Protein AF-Q091Y4-F1 (afdb_monomer_lite)

pLDDT: mean 74.07, std 15.61, range [42.78, 94.25]

Sequence (230 aa):
MRRRSLALLLLLALPALAQAPAPDAAPPAEPAPPVAAPTPAPAPSAPVPTPAPSAPAPTPTPAAPARAPAPSVPPSAPAAPRPPPPAPAPDQPSQEPAATEQDLRNRVKSEARAIFENLLLGDVRSFAGEVLYPFQLEDKRYATADELVAAWVKQLRQKRTDLVTLYGIEVLSLAEMEKKYGKAPARLGLGALKEADLYAAIANLSGHPAILLFRAPRGEPLPHAFAYTD

Secondary structure (DSSP, 8-state):
--------------------------PPPPPPPPPPPPPPPPPPPPPPPPPPPPPPPPPPPPPPPPPPPPPPPPPPPPPP-PPPPPPPPP----------HHHHHHHHHHHHHHHHHHHHTT-HHHHHHHSPSSEEETTEEESSHHHHHHHHHHHHHHS-GGG--EEEEEEEEHHHHHHHH-SPPGGG-GGGS-GGGEEEEEEEETTEEEEEEEE--TT-SS-EEEEEE-

Structure (mmCIF, N/CA/C/O backbone):
data_AF-Q091Y4-F1
#
_entry.id   AF-Q091Y4-F1
#
loop_
_atom_site.group_PDB
_atom_site.id
_atom_site.type_symbol
_atom_site.label_atom_id
_atom_site.label_alt_id
_atom_site.label_comp_id
_atom_site.label_asym_id
_atom_site.label_entity_id
_atom_site.label_seq_id
_atom_site.pdbx_PDB_ins_code
_atom_site.Cartn_x
_atom_site.Cartn_y
_atom_site.Cartn_z
_atom_site.occupancy
_atom_site.B_iso_or_equiv
_atom_site.auth_seq_id
_atom_site.auth_comp_id
_atom_site.auth_asym_id
_atom_site.auth_atom_id
_atom_site.pdbx_PDB_model_num
ATOM 1 N N . MET A 1 1 ? 28.310 -11.992 11.818 1.00 47.03 1 MET A N 1
ATOM 2 C CA . MET A 1 1 ? 28.399 -13.195 10.958 1.00 47.03 1 MET A CA 1
ATOM 3 C C . MET A 1 1 ? 27.849 -14.4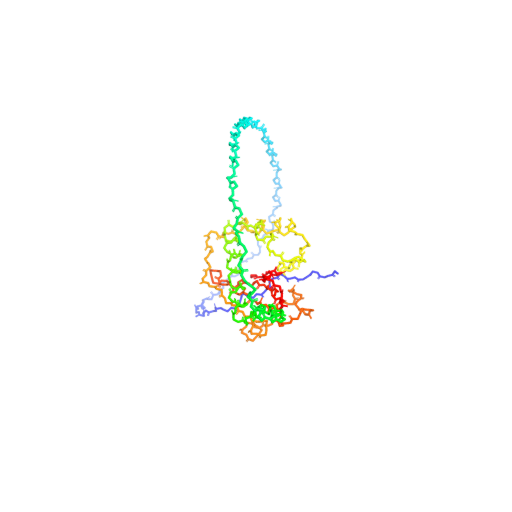14 11.692 1.00 47.03 1 MET A C 1
ATOM 5 O O . MET A 1 1 ? 28.598 -14.977 12.472 1.00 47.03 1 MET A O 1
ATOM 9 N N . ARG A 1 2 ? 26.594 -14.826 11.451 1.00 43.81 2 ARG A N 1
ATOM 10 C CA . ARG A 1 2 ? 26.125 -16.229 11.532 1.00 43.81 2 ARG A CA 1
ATOM 11 C C . ARG A 1 2 ? 24.887 -16.366 10.638 1.00 43.81 2 ARG A C 1
ATOM 13 O O . ARG A 1 2 ? 23.836 -15.829 10.951 1.00 43.81 2 ARG A O 1
ATOM 20 N N . ARG A 1 3 ? 25.066 -17.033 9.496 1.00 60.59 3 ARG A N 1
ATOM 21 C CA . ARG A 1 3 ? 24.014 -17.495 8.579 1.00 60.59 3 ARG A CA 1
ATOM 22 C C . ARG A 1 3 ? 23.351 -18.719 9.212 1.00 60.59 3 ARG A C 1
ATOM 24 O O . ARG A 1 3 ? 24.104 -19.641 9.518 1.00 60.59 3 ARG A O 1
ATOM 31 N N . ARG A 1 4 ? 22.022 -18.770 9.373 1.00 43.22 4 ARG A N 1
ATOM 32 C CA . ARG A 1 4 ? 21.280 -20.028 9.602 1.00 43.22 4 ARG A CA 1
ATOM 33 C C . ARG A 1 4 ? 19.851 -19.959 9.033 1.00 43.22 4 ARG A C 1
ATOM 35 O O . ARG A 1 4 ? 19.082 -19.121 9.475 1.00 43.22 4 ARG A O 1
ATOM 42 N N . SER A 1 5 ? 19.589 -20.876 8.087 1.00 42.78 5 SER A N 1
ATOM 43 C CA . SER A 1 5 ? 18.341 -21.642 7.863 1.00 42.78 5 SER A CA 1
ATOM 44 C C . SER A 1 5 ? 17.098 -20.841 7.436 1.00 42.78 5 SER A C 1
ATOM 46 O O . SER A 1 5 ? 16.581 -20.061 8.217 1.00 42.78 5 SER A O 1
ATOM 48 N N . LEU A 1 6 ? 16.556 -20.898 6.211 1.00 44.56 6 LEU A N 1
ATOM 49 C CA . LEU A 1 6 ? 16.156 -22.027 5.346 1.00 44.56 6 LEU A CA 1
ATOM 50 C C . LEU A 1 6 ? 15.481 -23.192 6.093 1.00 44.56 6 LEU A C 1
ATOM 52 O O . LEU A 1 6 ? 16.145 -23.898 6.845 1.00 44.56 6 LEU A O 1
ATOM 56 N N . ALA A 1 7 ? 14.199 -23.400 5.765 1.00 46.50 7 ALA A N 1
ATOM 57 C CA . ALA A 1 7 ? 13.327 -24.535 6.084 1.00 46.50 7 ALA A CA 1
ATOM 58 C C . ALA A 1 7 ? 12.850 -24.679 7.543 1.00 46.50 7 ALA A C 1
ATOM 60 O O . ALA A 1 7 ? 13.609 -25.121 8.396 1.00 46.50 7 ALA A O 1
ATOM 61 N N . LEU A 1 8 ? 11.559 -24.405 7.792 1.00 45.91 8 LEU A N 1
ATOM 62 C CA . LEU A 1 8 ? 10.613 -25.346 8.426 1.00 45.91 8 LEU A CA 1
ATOM 63 C C . LEU A 1 8 ? 9.221 -24.704 8.590 1.00 45.91 8 LEU A C 1
ATOM 65 O O . LEU A 1 8 ? 9.085 -23.773 9.373 1.00 45.91 8 LEU A O 1
ATOM 69 N N . LEU A 1 9 ? 8.204 -25.237 7.899 1.00 46.69 9 LEU A N 1
ATOM 70 C CA . LEU A 1 9 ? 6.889 -25.610 8.464 1.00 46.69 9 LEU A CA 1
ATOM 71 C C . LEU A 1 9 ? 5.956 -26.116 7.349 1.00 46.6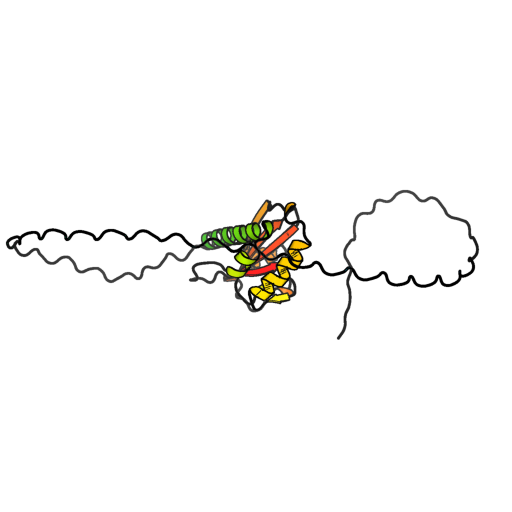9 9 LEU A C 1
ATOM 73 O O . LEU A 1 9 ? 4.985 -25.476 6.966 1.00 46.69 9 LEU A O 1
ATOM 77 N N . LEU A 1 10 ? 6.267 -27.308 6.834 1.00 45.94 10 LEU A N 1
ATOM 78 C CA . LEU A 1 10 ? 5.275 -28.189 6.221 1.00 45.94 10 LEU A CA 1
ATOM 79 C C . LEU A 1 10 ? 5.110 -29.374 7.177 1.00 45.94 10 LEU A C 1
ATOM 81 O O . LEU A 1 10 ? 5.898 -30.317 7.157 1.00 45.94 10 LEU A O 1
ATOM 85 N N . LEU A 1 11 ? 4.148 -29.266 8.090 1.00 44.41 11 LEU A N 1
ATOM 86 C CA . LEU A 1 11 ? 3.840 -30.298 9.074 1.00 44.41 11 LEU A CA 1
ATOM 87 C C . LEU A 1 11 ? 2.335 -30.257 9.336 1.00 44.41 11 LEU A C 1
ATOM 89 O O . LEU A 1 11 ? 1.881 -29.365 10.042 1.00 44.41 11 LEU A O 1
ATOM 93 N N . LEU A 1 12 ? 1.597 -31.186 8.710 1.00 48.22 12 LEU A N 1
ATOM 94 C CA . LEU A 1 12 ? 0.396 -31.890 9.210 1.00 48.22 12 LEU A CA 1
ATOM 95 C C . LEU A 1 12 ? -0.536 -32.314 8.063 1.00 48.22 12 LEU A C 1
ATOM 97 O O . LEU A 1 12 ? -1.399 -31.551 7.647 1.00 48.22 12 LEU A O 1
ATOM 101 N N . ALA A 1 13 ? -0.389 -33.564 7.615 1.00 44.81 13 ALA A N 1
ATOM 102 C CA . ALA A 1 13 ? -1.507 -34.458 7.287 1.00 44.81 13 ALA A CA 1
ATOM 103 C C . ALA A 1 13 ? -0.962 -35.870 6.996 1.00 44.81 13 ALA A C 1
ATOM 105 O O . ALA A 1 13 ? -0.601 -36.189 5.866 1.00 44.81 13 ALA A O 1
ATOM 106 N N . LEU A 1 14 ? -0.892 -36.717 8.029 1.00 49.00 14 LEU A N 1
ATOM 107 C CA . LEU A 1 14 ? -0.937 -38.170 7.840 1.00 49.00 14 LEU A CA 1
ATOM 108 C C . LEU A 1 14 ? -2.400 -38.582 7.621 1.00 49.00 14 LEU A C 1
ATOM 110 O O . LEU A 1 14 ? -3.284 -38.060 8.303 1.00 49.00 14 LEU A O 1
ATOM 114 N N . PRO A 1 15 ? -2.635 -39.611 6.796 1.00 51.75 15 PRO A N 1
ATOM 115 C CA . PRO A 1 15 ? -3.340 -40.758 7.344 1.00 51.75 15 PRO A CA 1
ATOM 116 C C . PRO A 1 15 ? -2.529 -42.045 7.183 1.00 51.75 15 PRO A C 1
ATOM 118 O O . PRO A 1 15 ? -1.872 -42.303 6.177 1.00 51.75 15 PRO A O 1
ATOM 121 N N . ALA A 1 16 ? -2.590 -42.837 8.246 1.00 48.25 16 ALA A N 1
ATOM 122 C CA . ALA A 1 16 ? -2.089 -44.189 8.344 1.00 48.25 16 ALA A CA 1
ATOM 123 C C . ALA A 1 16 ? -2.926 -45.154 7.493 1.00 48.25 16 ALA A C 1
ATOM 125 O O . ALA A 1 16 ? -4.151 -45.086 7.542 1.00 48.25 16 ALA A O 1
ATOM 126 N N . LEU A 1 17 ? -2.263 -46.079 6.792 1.00 45.09 17 LEU A N 1
ATOM 127 C CA . LEU A 1 17 ? -2.578 -47.515 6.722 1.00 45.09 17 LEU A CA 1
ATOM 128 C C . LEU A 1 17 ? -1.721 -48.170 5.631 1.00 45.09 17 LEU A C 1
ATOM 130 O O . LEU A 1 17 ? -1.859 -47.830 4.463 1.00 45.09 17 LEU A O 1
ATOM 134 N N . ALA A 1 18 ? -0.873 -49.112 6.056 1.00 49.81 18 ALA A N 1
ATOM 135 C CA . ALA A 1 18 ? -0.438 -50.333 5.361 1.00 49.81 18 ALA A CA 1
ATOM 136 C C . ALA A 1 18 ? 1.048 -50.619 5.629 1.00 49.81 18 ALA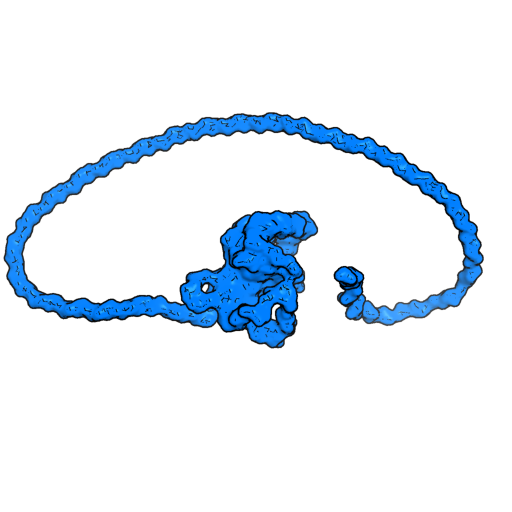 A C 1
ATOM 138 O O . ALA A 1 18 ? 1.941 -50.246 4.873 1.00 49.81 18 ALA A O 1
ATOM 139 N N . GLN A 1 19 ? 1.295 -51.318 6.738 1.00 53.09 19 GLN A N 1
ATOM 140 C CA . GLN A 1 19 ? 2.474 -52.160 6.903 1.00 53.09 19 GLN A CA 1
ATOM 141 C C . GLN A 1 19 ? 2.436 -53.297 5.874 1.00 53.09 19 GLN A C 1
ATOM 143 O O . GLN A 1 19 ? 1.442 -54.016 5.796 1.00 53.09 19 GLN A O 1
ATOM 148 N N . ALA A 1 20 ? 3.554 -53.527 5.190 1.00 45.44 20 ALA A N 1
ATOM 149 C CA . ALA A 1 20 ? 3.955 -54.850 4.725 1.00 45.44 20 ALA A CA 1
ATOM 150 C C . ALA A 1 20 ? 5.497 -54.952 4.780 1.00 45.44 20 ALA A C 1
ATOM 152 O O . ALA A 1 20 ? 6.174 -53.935 4.616 1.00 45.44 20 ALA A O 1
ATOM 153 N N . PRO A 1 21 ? 6.050 -56.132 5.110 1.00 54.19 21 PRO A N 1
ATOM 154 C CA . PRO A 1 21 ? 7.358 -56.274 5.747 1.00 54.19 21 PRO A CA 1
ATOM 155 C C . PRO A 1 21 ? 8.529 -56.340 4.754 1.00 54.19 21 PRO A C 1
ATOM 157 O O . PRO A 1 21 ? 8.409 -56.899 3.668 1.00 54.19 21 PRO A O 1
ATOM 160 N N . ALA A 1 22 ? 9.689 -55.830 5.179 1.00 50.78 22 ALA A N 1
ATOM 161 C CA . ALA A 1 22 ? 10.999 -56.257 4.676 1.00 50.78 22 ALA A CA 1
ATOM 162 C C . ALA A 1 22 ? 11.266 -57.701 5.165 1.00 50.78 22 ALA A C 1
ATOM 164 O O . ALA A 1 22 ? 10.780 -58.045 6.248 1.00 50.78 22 ALA A O 1
ATOM 165 N N . PRO A 1 23 ? 12.005 -58.553 4.429 1.00 59.03 23 PRO A N 1
ATOM 166 C CA . PRO A 1 23 ? 13.459 -58.380 4.322 1.00 59.03 23 PRO A CA 1
ATOM 167 C C . PRO A 1 23 ? 14.044 -58.816 2.961 1.00 59.03 23 PRO A C 1
ATOM 169 O O . PRO A 1 23 ? 13.441 -59.603 2.248 1.00 59.03 23 PRO A O 1
ATOM 172 N N . ASP A 1 24 ? 15.217 -58.308 2.586 1.00 53.72 24 ASP A N 1
ATOM 173 C CA . ASP A 1 24 ? 16.426 -59.139 2.471 1.00 53.72 24 ASP A CA 1
ATOM 174 C C . ASP A 1 24 ? 17.635 -58.265 2.112 1.00 53.72 24 ASP A C 1
ATOM 176 O O . ASP A 1 24 ? 17.526 -57.243 1.431 1.00 53.72 24 ASP A O 1
ATOM 180 N N . ALA A 1 25 ? 18.785 -58.644 2.651 1.00 55.47 25 ALA A N 1
ATOM 181 C CA . ALA A 1 25 ? 20.033 -57.920 2.553 1.00 55.47 25 ALA A CA 1
ATOM 182 C C . ALA A 1 25 ? 20.772 -58.328 1.273 1.00 55.47 25 ALA A C 1
ATOM 184 O O . ALA A 1 25 ? 21.014 -59.509 1.044 1.00 55.47 25 ALA A O 1
ATOM 185 N N . ALA A 1 26 ? 21.211 -57.350 0.479 1.00 55.97 26 ALA A N 1
ATOM 186 C CA . ALA A 1 26 ? 22.160 -57.570 -0.610 1.00 55.97 26 ALA A CA 1
ATOM 187 C C . ALA A 1 26 ? 23.421 -56.701 -0.404 1.00 55.97 26 ALA A C 1
ATOM 189 O O . ALA A 1 26 ? 23.306 -55.565 0.064 1.00 55.97 26 ALA A O 1
ATOM 190 N N . PRO A 1 27 ? 24.622 -57.242 -0.691 1.00 66.81 27 PRO A N 1
ATOM 191 C CA . PRO A 1 27 ? 25.918 -56.682 -0.296 1.00 66.81 27 PRO A CA 1
ATOM 192 C C . PRO A 1 27 ? 26.306 -55.392 -1.049 1.00 66.81 27 PRO A C 1
ATOM 194 O O . PRO A 1 27 ? 25.747 -55.095 -2.106 1.00 66.81 27 PRO A O 1
ATOM 197 N N . PRO A 1 28 ? 27.281 -54.621 -0.521 1.00 60.00 28 PRO A N 1
ATOM 198 C CA . PRO A 1 28 ? 27.717 -53.353 -1.102 1.00 60.00 28 PRO A CA 1
ATOM 199 C C . PRO A 1 28 ? 28.414 -53.558 -2.454 1.00 60.00 28 PRO A C 1
ATOM 201 O O . PRO A 1 28 ? 29.417 -54.264 -2.546 1.00 60.00 28 PRO A O 1
ATOM 204 N N . ALA A 1 29 ? 27.887 -52.906 -3.491 1.00 60.34 29 ALA A N 1
ATOM 205 C CA . ALA A 1 29 ? 28.524 -52.817 -4.797 1.00 60.34 29 ALA A CA 1
ATOM 206 C C . ALA A 1 29 ? 29.694 -51.816 -4.779 1.00 60.34 29 ALA A C 1
ATOM 208 O O . ALA A 1 29 ? 29.625 -50.737 -4.189 1.00 60.34 29 ALA A O 1
ATOM 209 N N . GLU A 1 30 ? 30.760 -52.236 -5.445 1.00 64.38 30 GLU A N 1
ATOM 210 C CA . GLU A 1 30 ? 32.051 -51.592 -5.673 1.00 64.38 30 GLU A CA 1
ATOM 211 C C . GLU A 1 30 ? 31.937 -50.169 -6.277 1.00 64.38 30 GLU A C 1
ATOM 213 O O . GLU A 1 30 ? 31.057 -49.920 -7.107 1.00 64.38 30 GLU A O 1
ATOM 218 N N . PRO A 1 31 ? 32.806 -49.213 -5.891 1.00 64.81 31 PRO A N 1
ATOM 219 C CA . PRO A 1 31 ? 32.769 -47.850 -6.415 1.00 64.81 31 PRO A CA 1
ATOM 220 C C . PRO A 1 31 ? 33.188 -47.783 -7.893 1.00 64.81 31 PRO A C 1
ATOM 222 O O . PRO A 1 31 ? 34.308 -48.127 -8.262 1.00 64.81 31 PRO A O 1
ATOM 225 N N . ALA A 1 32 ? 32.281 -47.282 -8.735 1.00 63.91 32 ALA A N 1
ATOM 226 C CA . ALA A 1 32 ? 32.521 -47.013 -10.150 1.00 63.91 32 ALA A CA 1
ATOM 227 C C . ALA A 1 32 ? 33.548 -45.872 -10.368 1.00 63.91 32 ALA A C 1
ATOM 229 O O . ALA A 1 32 ? 33.602 -44.929 -9.570 1.00 63.91 32 ALA A O 1
ATOM 230 N N . PRO A 1 33 ? 34.347 -45.919 -11.454 1.00 71.06 33 PRO A N 1
ATOM 231 C CA . PRO A 1 33 ? 35.364 -44.913 -11.763 1.00 71.06 33 PRO A CA 1
ATOM 232 C C . PRO A 1 33 ? 34.761 -43.535 -12.110 1.00 71.06 33 PRO A C 1
ATOM 234 O O . PRO A 1 33 ? 33.627 -43.452 -12.591 1.00 71.06 33 PRO A O 1
ATOM 237 N N . PRO A 1 34 ? 35.516 -42.437 -11.906 1.00 65.94 34 PRO A N 1
ATOM 238 C CA . PRO A 1 34 ? 35.044 -41.079 -12.156 1.00 65.94 34 PRO A CA 1
ATOM 239 C C . PRO A 1 34 ? 34.802 -40.833 -13.652 1.00 65.94 34 PRO A C 1
ATOM 241 O O . PRO A 1 34 ? 35.710 -40.941 -14.476 1.00 65.94 34 PRO A O 1
ATOM 244 N N . VAL A 1 35 ? 33.565 -40.469 -13.993 1.00 65.94 35 VAL A N 1
ATOM 245 C CA . VAL A 1 35 ? 33.171 -40.041 -15.340 1.00 65.94 35 VAL A CA 1
ATOM 246 C C . VAL A 1 35 ? 33.772 -38.664 -15.628 1.00 65.94 35 VAL A C 1
ATOM 248 O O . VAL A 1 35 ? 33.652 -37.734 -14.830 1.00 65.94 35 VAL A O 1
ATOM 251 N N . ALA A 1 36 ? 34.440 -38.559 -16.777 1.00 63.59 36 ALA A N 1
ATOM 252 C CA . ALA A 1 36 ? 35.098 -37.360 -17.274 1.00 63.59 36 ALA A CA 1
ATOM 253 C C . ALA A 1 36 ? 34.144 -36.154 -17.377 1.00 63.59 36 ALA A C 1
ATOM 255 O O . ALA A 1 36 ? 32.986 -36.280 -17.776 1.00 63.59 36 ALA A O 1
ATOM 256 N N . ALA A 1 37 ? 34.661 -34.973 -17.033 1.00 63.69 37 ALA A N 1
ATOM 257 C CA . ALA A 1 37 ? 33.940 -33.708 -17.098 1.00 63.69 37 ALA A CA 1
ATOM 258 C C . ALA A 1 37 ? 33.566 -33.339 -18.551 1.00 63.69 37 ALA A C 1
ATOM 260 O O . ALA A 1 37 ? 34.416 -33.453 -19.439 1.00 63.69 37 ALA A O 1
ATOM 261 N N . PRO A 1 38 ? 32.335 -32.861 -18.815 1.00 67.50 38 PRO A N 1
ATOM 262 C CA . PRO A 1 38 ? 31.948 -32.400 -20.141 1.00 67.50 38 PRO A CA 1
ATOM 263 C C . PRO A 1 38 ? 32.662 -31.090 -20.503 1.00 67.50 38 PRO A C 1
ATOM 265 O O . PRO A 1 38 ? 32.731 -30.144 -19.718 1.00 67.50 38 PRO A O 1
ATOM 268 N N . THR A 1 39 ? 33.182 -31.052 -21.727 1.00 67.56 39 THR A N 1
ATOM 269 C CA . THR A 1 39 ? 33.781 -29.886 -22.385 1.00 67.56 39 THR A CA 1
ATOM 270 C C . THR A 1 39 ? 32.768 -28.729 -22.472 1.00 67.56 39 THR A C 1
ATOM 272 O O . THR A 1 39 ? 31.618 -28.971 -22.843 1.00 67.56 39 THR A O 1
ATOM 275 N N . PRO A 1 40 ? 33.145 -27.473 -22.158 1.00 67.25 40 PRO A N 1
ATOM 276 C CA . PRO A 1 40 ? 32.233 -26.336 -22.263 1.00 67.25 40 PRO A CA 1
ATOM 277 C C . PRO A 1 40 ? 31.850 -26.050 -23.723 1.00 67.25 40 PRO A C 1
ATOM 279 O O . PRO A 1 40 ? 32.704 -25.967 -24.605 1.00 67.25 40 PRO A O 1
ATOM 282 N N . ALA A 1 41 ? 30.546 -25.889 -23.958 1.00 67.88 41 ALA A N 1
ATOM 283 C CA . ALA A 1 41 ? 29.970 -25.510 -25.244 1.00 67.88 41 ALA A CA 1
ATOM 284 C C . ALA A 1 41 ? 30.348 -24.060 -25.631 1.00 67.88 41 ALA A C 1
ATOM 286 O O . ALA A 1 41 ? 30.450 -23.202 -24.748 1.00 67.88 41 ALA A O 1
ATOM 287 N N . PRO A 1 42 ? 30.540 -23.761 -26.931 1.00 68.56 42 PRO A N 1
ATOM 288 C CA . PRO A 1 42 ? 30.894 -22.425 -27.402 1.00 68.56 42 PRO A CA 1
ATOM 289 C C . PRO A 1 42 ? 29.773 -21.407 -27.142 1.00 68.56 42 PRO A C 1
ATOM 291 O O . PRO A 1 42 ? 28.586 -21.705 -27.273 1.00 68.56 42 PRO A O 1
ATOM 294 N N . ALA A 1 43 ? 30.176 -20.190 -26.773 1.00 70.69 43 ALA A N 1
ATOM 295 C CA . ALA A 1 43 ? 29.281 -19.082 -26.463 1.00 70.69 43 ALA A CA 1
ATOM 296 C C . ALA A 1 43 ? 28.493 -18.609 -27.706 1.00 70.69 43 ALA A C 1
ATOM 298 O O . ALA A 1 43 ? 29.081 -18.479 -28.783 1.00 70.69 43 ALA A O 1
ATOM 299 N N . PRO A 1 44 ? 27.188 -18.305 -27.577 1.00 71.19 44 PRO A N 1
ATOM 300 C CA . PRO A 1 44 ? 26.394 -17.750 -28.667 1.00 71.19 44 PRO A CA 1
ATOM 301 C C . PRO A 1 44 ? 26.854 -16.329 -29.024 1.00 71.19 44 PRO A C 1
ATOM 303 O O . PRO A 1 44 ? 27.016 -15.469 -28.156 1.00 71.19 44 PRO A O 1
ATOM 306 N N . SER A 1 45 ? 27.058 -16.089 -30.321 1.00 67.31 45 SER A N 1
ATOM 307 C CA . SER A 1 45 ? 27.381 -14.777 -30.884 1.00 67.31 45 SER A CA 1
ATOM 308 C C . SER A 1 45 ? 26.254 -13.769 -30.636 1.00 67.31 45 SER A C 1
ATOM 310 O O . SER A 1 45 ? 25.074 -14.088 -30.774 1.00 67.31 45 SER A O 1
ATOM 312 N N . ALA A 1 46 ? 26.630 -12.540 -30.278 1.00 70.00 46 ALA A N 1
ATOM 313 C CA . ALA A 1 46 ? 25.698 -11.447 -30.031 1.00 70.00 46 ALA A CA 1
ATOM 314 C C . ALA A 1 46 ? 24.936 -11.045 -31.315 1.00 70.00 46 ALA A C 1
ATOM 316 O O . ALA A 1 46 ? 25.546 -10.976 -32.385 1.00 70.00 46 ALA A O 1
ATOM 317 N N . PRO A 1 47 ? 23.627 -10.743 -31.230 1.00 69.06 47 PRO A N 1
ATOM 318 C CA . PRO A 1 47 ? 22.868 -10.216 -32.357 1.00 69.06 47 PRO A CA 1
ATOM 319 C C . PRO A 1 47 ? 23.303 -8.782 -32.693 1.00 69.06 47 PRO A C 1
ATOM 321 O O . PRO A 1 47 ? 23.451 -7.933 -31.813 1.00 69.06 47 PRO A O 1
ATOM 324 N N . VAL A 1 48 ? 23.485 -8.516 -33.987 1.00 73.12 48 VAL A N 1
ATOM 325 C CA . VAL A 1 48 ? 23.738 -7.179 -34.539 1.00 73.12 48 VAL A CA 1
ATOM 326 C C . VAL A 1 48 ? 22.454 -6.341 -34.419 1.00 73.12 48 VAL A C 1
ATOM 328 O O . VAL A 1 48 ? 21.405 -6.800 -34.873 1.00 73.12 48 VAL A O 1
ATOM 331 N N . PRO A 1 49 ? 22.488 -5.134 -33.826 1.00 70.25 49 PRO A N 1
ATOM 332 C CA . PRO A 1 49 ? 21.313 -4.275 -33.739 1.00 70.25 49 PRO A CA 1
ATOM 333 C C . PRO A 1 49 ? 20.955 -3.681 -35.108 1.00 70.25 49 PRO A C 1
ATOM 335 O O . PRO A 1 49 ? 21.764 -3.011 -35.749 1.00 70.25 49 PRO A O 1
ATOM 338 N N . THR A 1 50 ? 19.714 -3.905 -35.537 1.00 70.00 50 THR A N 1
ATOM 339 C CA . THR A 1 50 ? 19.088 -3.241 -36.687 1.00 70.00 50 THR A CA 1
ATOM 340 C C . THR A 1 50 ? 18.874 -1.751 -36.374 1.00 70.00 50 THR A C 1
ATOM 342 O O . THR A 1 50 ? 18.327 -1.442 -35.312 1.00 70.00 50 THR A O 1
ATOM 345 N N . PRO A 1 51 ? 19.258 -0.807 -37.255 1.00 70.00 51 PRO A N 1
ATOM 346 C CA . PRO A 1 51 ? 18.966 0.611 -37.059 1.00 70.00 51 PRO A CA 1
ATOM 347 C C . PRO A 1 51 ? 17.453 0.873 -37.101 1.00 70.00 51 PRO A C 1
ATOM 349 O O . PRO A 1 51 ? 16.746 0.396 -37.988 1.00 70.00 51 PRO A O 1
ATOM 352 N N . ALA A 1 52 ? 16.962 1.631 -36.119 1.00 69.00 52 ALA A N 1
ATOM 353 C CA . ALA A 1 52 ? 15.563 2.025 -36.016 1.00 69.00 52 ALA A CA 1
ATOM 354 C C . ALA A 1 52 ? 15.187 3.064 -37.096 1.00 69.00 52 ALA A C 1
ATOM 356 O O . ALA A 1 52 ? 15.993 3.950 -37.395 1.00 69.00 52 ALA A O 1
ATOM 357 N N . PRO A 1 53 ? 13.969 2.996 -37.665 1.00 70.44 53 PRO A N 1
ATOM 358 C CA . PRO A 1 53 ? 13.475 3.990 -38.613 1.00 70.44 53 PRO A CA 1
ATOM 359 C C . PRO A 1 53 ? 13.290 5.360 -37.945 1.00 70.44 53 PRO A C 1
ATOM 361 O O . PRO A 1 53 ? 12.767 5.466 -36.835 1.00 70.44 53 PRO A O 1
ATOM 364 N N . SER A 1 54 ? 13.720 6.416 -38.638 1.00 64.12 54 SER A N 1
ATOM 365 C CA . SER A 1 54 ? 13.556 7.808 -38.214 1.00 64.12 54 SER A CA 1
ATOM 366 C C . SER A 1 54 ? 12.078 8.184 -38.086 1.00 64.12 54 SER A C 1
ATOM 368 O O . SER A 1 54 ? 11.281 7.931 -38.989 1.00 64.12 54 SER A O 1
ATOM 370 N N . ALA A 1 55 ? 11.722 8.810 -36.964 1.00 67.81 55 ALA A N 1
ATOM 371 C CA . ALA A 1 55 ? 10.380 9.320 -36.718 1.00 67.81 55 ALA A CA 1
ATOM 372 C C . ALA A 1 55 ? 10.033 10.479 -37.682 1.00 67.81 55 ALA A C 1
ATOM 374 O O . ALA A 1 55 ? 10.893 11.324 -37.950 1.00 67.81 55 ALA A O 1
ATOM 375 N N . PRO A 1 56 ? 8.789 10.549 -38.191 1.00 67.06 56 PRO A N 1
ATOM 376 C CA . PRO A 1 56 ? 8.328 11.660 -39.016 1.00 67.06 56 PRO A CA 1
ATOM 377 C C . PRO A 1 56 ? 8.201 12.964 -38.211 1.00 67.06 56 PRO A C 1
ATOM 379 O O . PRO A 1 56 ? 7.894 12.963 -37.019 1.00 67.06 56 PRO A O 1
ATOM 382 N N . ALA A 1 57 ? 8.450 14.081 -38.897 1.00 66.62 57 ALA A N 1
ATOM 383 C CA . ALA A 1 57 ? 8.453 15.432 -38.346 1.00 66.62 57 ALA A CA 1
ATOM 384 C C . ALA A 1 57 ? 7.069 15.872 -37.814 1.00 66.62 57 ALA A C 1
ATOM 386 O O . ALA A 1 57 ? 6.044 15.501 -38.394 1.00 66.62 57 ALA A O 1
ATOM 387 N N . PRO A 1 58 ? 7.018 16.698 -36.749 1.00 64.81 58 PRO A N 1
ATOM 388 C CA . PRO A 1 58 ? 5.764 17.201 -36.200 1.00 64.81 58 PRO A CA 1
ATOM 389 C C . PRO A 1 58 ? 5.083 18.197 -37.148 1.00 64.81 58 PRO A C 1
ATOM 391 O O . PRO A 1 58 ? 5.709 19.091 -37.718 1.00 64.81 58 PRO A O 1
ATOM 394 N N . THR A 1 59 ? 3.769 18.042 -37.287 1.00 68.81 59 THR A N 1
ATOM 395 C CA . THR A 1 59 ? 2.870 18.931 -38.030 1.00 68.81 59 THR A CA 1
ATOM 396 C C . THR A 1 59 ? 2.693 20.262 -37.277 1.00 68.81 59 THR A C 1
ATOM 398 O O . THR A 1 59 ? 2.551 20.235 -36.054 1.00 68.81 59 THR A O 1
ATOM 401 N N . PRO A 1 60 ? 2.686 21.431 -37.949 1.00 66.38 60 PRO A N 1
ATOM 402 C CA . PRO A 1 60 ? 2.513 22.718 -37.275 1.00 66.38 60 PRO A CA 1
ATOM 403 C C . PRO A 1 60 ? 1.080 22.926 -36.759 1.00 66.38 60 PRO A C 1
ATOM 405 O O . PRO A 1 60 ? 0.103 22.719 -37.479 1.00 66.38 60 PRO A O 1
ATOM 408 N N . THR A 1 61 ? 0.971 23.390 -35.512 1.00 66.31 61 THR A N 1
ATOM 409 C CA . THR A 1 61 ? -0.282 23.794 -34.857 1.00 66.31 61 THR A CA 1
ATOM 410 C C . THR A 1 61 ? -0.822 25.108 -35.451 1.00 66.31 61 THR A C 1
ATOM 412 O O . THR A 1 61 ? -0.071 26.084 -35.521 1.00 66.31 61 THR A O 1
ATOM 415 N N . PRO A 1 62 ? -2.110 25.188 -35.841 1.00 63.69 62 PRO A N 1
ATOM 416 C CA . PRO A 1 62 ? -2.738 26.426 -36.309 1.00 63.69 62 PRO A CA 1
ATOM 417 C C . PRO A 1 62 ? -2.888 27.488 -35.207 1.00 63.69 62 PRO A C 1
ATOM 419 O O . PRO A 1 62 ? -3.264 27.184 -34.075 1.00 63.69 62 PRO A O 1
ATOM 422 N N . ALA A 1 63 ? -2.632 28.749 -35.563 1.00 61.00 63 ALA A N 1
ATOM 423 C CA . ALA A 1 63 ? -2.773 29.914 -34.693 1.00 61.00 63 ALA A CA 1
ATOM 424 C C . ALA A 1 63 ? -4.247 30.233 -34.371 1.00 61.00 63 ALA A C 1
ATOM 426 O O . ALA A 1 63 ? -5.106 30.224 -35.253 1.00 61.00 63 ALA A O 1
ATOM 427 N N . ALA A 1 64 ? -4.529 30.553 -33.105 1.00 60.62 64 ALA A N 1
ATOM 428 C CA . ALA A 1 64 ? -5.857 30.946 -32.639 1.00 60.62 64 ALA A CA 1
ATOM 429 C C . ALA A 1 64 ? -6.208 32.400 -33.041 1.00 60.62 64 ALA A C 1
ATOM 431 O O . ALA A 1 64 ? -5.327 33.264 -33.001 1.00 60.62 64 ALA A O 1
ATOM 432 N N . PRO A 1 65 ? -7.477 32.716 -33.375 1.00 61.81 65 PRO A N 1
ATOM 433 C CA . PRO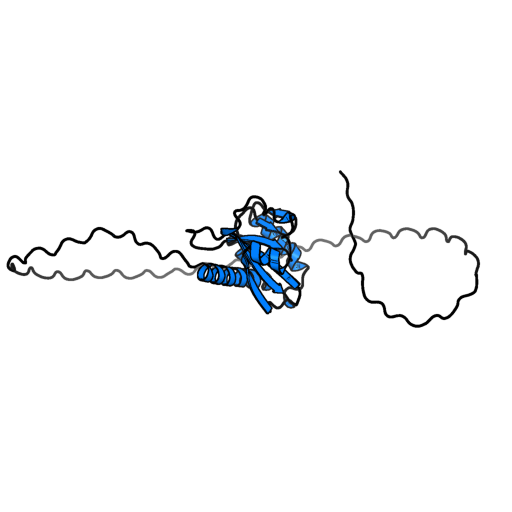 A 1 65 ? -7.890 34.072 -33.731 1.00 61.81 65 PRO A CA 1
ATOM 434 C C . PRO A 1 65 ? -8.028 34.988 -32.506 1.00 61.81 65 PRO A C 1
ATOM 436 O O . PRO A 1 65 ? -8.508 34.580 -31.445 1.00 61.81 65 PRO A O 1
ATOM 439 N N . ALA A 1 66 ? -7.655 36.255 -32.687 1.00 57.22 66 ALA A N 1
ATOM 440 C CA . ALA A 1 66 ? -7.782 37.322 -31.699 1.00 57.22 66 ALA A CA 1
ATOM 441 C C . ALA A 1 66 ? -9.255 37.630 -31.362 1.00 57.22 66 ALA A C 1
ATOM 443 O O . ALA A 1 66 ? -10.100 37.754 -32.250 1.00 57.22 66 ALA A O 1
ATOM 444 N N . ARG A 1 67 ? -9.561 37.784 -30.066 1.00 56.38 67 ARG A N 1
ATOM 445 C CA . ARG A 1 67 ? -10.888 38.198 -29.582 1.00 56.38 67 ARG A CA 1
ATOM 446 C C . ARG A 1 67 ? -11.104 39.699 -29.792 1.00 56.38 67 ARG A C 1
ATOM 448 O O . ARG A 1 67 ? -10.231 40.507 -29.489 1.00 56.38 67 ARG A O 1
ATOM 455 N N . ALA A 1 68 ? -12.297 40.041 -30.274 1.00 59.06 68 ALA A N 1
ATOM 456 C CA . ALA A 1 68 ? -12.788 41.403 -30.450 1.00 59.06 68 ALA A CA 1
ATOM 457 C C . ALA A 1 68 ? -13.028 42.122 -29.100 1.00 59.06 68 ALA A C 1
ATOM 459 O O . ALA A 1 68 ? -13.379 41.464 -28.115 1.00 59.06 68 ALA A O 1
ATOM 460 N N . PRO A 1 69 ? -12.873 43.458 -29.040 1.00 60.66 69 PRO A N 1
ATOM 461 C CA . PRO A 1 69 ? -13.136 44.245 -27.839 1.00 60.66 69 PRO A CA 1
ATOM 462 C C . PRO A 1 69 ? -14.641 44.393 -27.565 1.00 60.66 69 PRO A C 1
ATOM 464 O O . PRO A 1 69 ? -15.445 44.575 -28.479 1.00 60.66 69 PRO A O 1
ATOM 467 N N . ALA A 1 70 ? -15.012 44.321 -26.286 1.00 57.41 70 ALA A N 1
ATOM 468 C CA . ALA A 1 70 ? -16.382 44.503 -25.815 1.00 57.41 70 ALA A CA 1
ATOM 469 C C . ALA A 1 70 ? -16.798 45.994 -25.812 1.00 57.41 70 ALA A C 1
ATOM 471 O O . ALA A 1 70 ? -15.957 46.860 -25.557 1.00 57.41 70 ALA A O 1
ATOM 472 N N . PRO A 1 71 ? -18.084 46.308 -26.061 1.00 59.28 71 PRO A N 1
ATOM 473 C CA . PRO A 1 71 ? -18.594 47.676 -26.096 1.00 59.28 71 PRO A CA 1
ATOM 474 C C . PRO A 1 71 ? -18.762 48.288 -24.695 1.00 59.28 71 PRO A C 1
ATOM 476 O O . PRO A 1 71 ? -19.205 47.632 -23.752 1.00 59.28 71 PRO A O 1
ATOM 479 N N . SER A 1 72 ? -18.432 49.576 -24.582 1.00 51.09 72 SER A N 1
ATOM 480 C CA . SER A 1 72 ? -18.621 50.406 -23.387 1.00 51.09 72 SER A CA 1
ATOM 481 C C . SER A 1 72 ? -20.100 50.740 -23.154 1.00 51.09 72 SER A C 1
ATOM 483 O O . SER A 1 72 ? -20.804 51.146 -24.077 1.00 51.09 72 SER A O 1
ATOM 485 N N . VAL A 1 73 ? -20.557 50.609 -21.907 1.00 62.31 73 VAL A N 1
ATOM 486 C CA . VAL A 1 73 ? -21.923 50.940 -21.462 1.00 62.31 73 VAL A CA 1
ATOM 487 C C . VAL A 1 73 ? -21.928 52.352 -20.841 1.00 62.31 73 VAL A C 1
ATOM 489 O O . VAL A 1 73 ? -20.977 52.683 -20.128 1.00 62.31 73 VAL A O 1
ATOM 492 N N . PRO A 1 74 ? -22.943 53.203 -21.104 1.00 62.12 74 PRO A N 1
ATOM 493 C CA . PRO A 1 74 ? -23.003 54.585 -20.610 1.00 62.12 74 PRO A CA 1
ATOM 494 C C . PRO A 1 74 ? -23.268 54.707 -19.092 1.00 62.12 74 PRO A C 1
ATOM 496 O O . PRO A 1 74 ? -23.763 53.765 -18.470 1.00 62.12 74 PRO A O 1
ATOM 499 N N . PRO A 1 75 ? -22.965 55.876 -18.487 1.00 58.97 75 PRO A N 1
ATOM 500 C CA . PRO A 1 75 ? -23.088 56.104 -17.047 1.00 58.97 75 PRO A CA 1
ATOM 501 C C . PRO A 1 75 ? -24.543 56.325 -16.600 1.00 58.97 75 PRO A C 1
ATOM 503 O O . PRO A 1 75 ? -25.241 57.202 -17.108 1.00 58.97 75 PRO A O 1
ATOM 506 N N . SER A 1 76 ? -24.978 55.562 -15.594 1.00 55.28 76 SER A N 1
ATOM 507 C CA . SER A 1 76 ? -26.246 55.778 -14.888 1.00 55.28 76 SER A CA 1
ATOM 508 C C . SER A 1 76 ? -26.113 56.867 -13.819 1.00 55.28 76 SER A C 1
ATOM 510 O O . SER A 1 76 ? -25.151 56.900 -13.054 1.00 55.28 76 SER A O 1
ATOM 512 N N . ALA A 1 77 ? -27.121 57.739 -13.775 1.00 53.81 77 ALA A N 1
ATOM 513 C CA . ALA A 1 77 ? -27.321 58.820 -12.814 1.00 53.81 77 ALA A CA 1
ATOM 514 C C . ALA A 1 77 ? -27.474 58.324 -11.348 1.00 53.81 77 ALA A C 1
ATOM 516 O O . ALA A 1 77 ? -27.726 57.138 -11.120 1.00 53.81 77 ALA A O 1
ATOM 517 N N . PRO A 1 78 ? -27.333 59.211 -10.339 1.00 55.97 78 PRO A N 1
ATOM 518 C CA . PRO A 1 78 ? -27.122 58.824 -8.948 1.00 55.97 78 PRO A CA 1
ATOM 519 C C . PRO A 1 78 ? -28.414 58.377 -8.255 1.00 55.97 78 PRO A C 1
ATOM 521 O O . PRO A 1 78 ? -29.392 59.121 -8.191 1.00 55.97 78 PRO A O 1
ATOM 524 N N . ALA A 1 79 ? -28.389 57.176 -7.674 1.00 47.66 79 ALA A N 1
ATOM 525 C CA . ALA A 1 79 ? -29.413 56.700 -6.752 1.00 47.66 79 ALA A CA 1
ATOM 526 C C . ALA A 1 79 ? -29.064 57.090 -5.304 1.00 47.66 79 ALA A C 1
ATOM 528 O O . ALA A 1 79 ? -27.908 57.031 -4.890 1.00 47.66 79 ALA A O 1
ATOM 529 N N . ALA A 1 80 ? -30.099 57.480 -4.558 1.00 60.91 80 ALA A N 1
ATOM 530 C CA . ALA A 1 80 ? -30.101 57.895 -3.156 1.00 60.91 80 ALA A CA 1
ATOM 531 C C . ALA A 1 80 ? -29.319 56.957 -2.200 1.00 60.91 80 ALA A C 1
ATOM 533 O O . ALA A 1 80 ? -29.200 55.757 -2.474 1.00 60.91 80 ALA A O 1
ATOM 534 N N . PRO A 1 81 ? -28.823 57.471 -1.053 1.00 55.22 81 PRO A N 1
ATOM 535 C CA . PRO A 1 81 ? -28.025 56.690 -0.114 1.00 55.22 81 PRO A CA 1
ATOM 536 C C . PRO A 1 81 ? -28.853 55.545 0.479 1.00 55.22 81 PRO A C 1
ATOM 538 O O . PRO A 1 81 ? -29.833 55.762 1.191 1.00 55.22 81 PRO A O 1
ATOM 541 N N . ARG A 1 82 ? -28.448 54.308 0.177 1.00 56.84 82 ARG A N 1
ATOM 542 C CA . ARG A 1 82 ? -28.932 53.123 0.890 1.00 56.84 82 ARG A CA 1
ATOM 543 C C . ARG A 1 82 ? -28.281 53.072 2.278 1.00 56.84 82 ARG A C 1
ATOM 545 O O . ARG A 1 82 ? -27.110 53.439 2.396 1.00 56.84 82 ARG A O 1
ATOM 552 N N . PRO A 1 83 ? -29.002 52.606 3.313 1.00 64.69 83 PRO A N 1
ATOM 553 C CA . PRO A 1 83 ? -28.409 52.340 4.619 1.00 64.69 83 PRO A CA 1
ATOM 554 C C . PRO A 1 83 ? -27.252 51.334 4.480 1.00 64.69 83 PRO A C 1
ATOM 556 O O . PRO A 1 83 ? -27.306 50.470 3.596 1.00 64.69 83 PRO A O 1
ATOM 559 N N . PRO A 1 84 ? -26.197 51.451 5.308 1.00 63.72 84 PRO A N 1
ATOM 560 C CA . PRO A 1 84 ? -25.033 50.586 5.202 1.00 63.72 84 PRO A CA 1
ATOM 561 C C . PRO A 1 84 ? -25.447 49.116 5.380 1.00 63.72 84 PRO A C 1
ATOM 563 O O . PRO A 1 84 ? -26.284 48.819 6.238 1.00 63.72 84 PRO A O 1
ATOM 566 N N . PRO A 1 85 ? -24.889 48.190 4.580 1.00 64.00 85 PRO A N 1
ATOM 567 C CA . PRO A 1 85 ? -25.085 46.767 4.808 1.00 64.00 85 PRO A CA 1
ATOM 568 C C . PRO A 1 85 ? -24.573 46.400 6.211 1.00 64.00 85 PRO A C 1
ATOM 570 O O . PRO A 1 85 ? -23.585 46.986 6.668 1.00 64.00 85 PRO A O 1
ATOM 573 N N . PRO A 1 86 ? -25.217 45.449 6.914 1.00 59.53 86 PRO A N 1
ATOM 574 C CA . PRO A 1 86 ? -24.665 44.915 8.150 1.00 59.53 86 PRO A CA 1
ATOM 575 C C . PRO A 1 86 ? -23.257 44.385 7.869 1.00 59.53 86 PRO A C 1
ATOM 577 O O . PRO A 1 86 ? -23.021 43.730 6.851 1.00 59.53 86 PRO A O 1
ATOM 580 N N . ALA A 1 87 ? -22.322 44.740 8.750 1.00 60.69 87 ALA A N 1
ATOM 581 C CA . ALA A 1 87 ? -20.922 44.366 8.639 1.00 60.69 87 ALA A CA 1
ATOM 582 C C . ALA A 1 87 ? -20.783 42.848 8.406 1.00 60.69 87 ALA A C 1
ATOM 584 O O . ALA A 1 87 ? -21.511 42.077 9.040 1.00 60.69 87 ALA A O 1
ATOM 585 N N . PRO A 1 88 ? -19.872 42.405 7.518 1.00 54.31 88 PRO A N 1
ATOM 586 C CA . PRO A 1 88 ? -19.567 40.990 7.379 1.00 54.31 88 PRO A CA 1
ATOM 587 C C . PRO A 1 88 ? -19.151 40.448 8.747 1.00 54.31 88 PRO A C 1
ATOM 589 O O . PRO A 1 88 ? -18.282 41.009 9.417 1.00 54.31 88 PRO A O 1
ATOM 592 N N . ALA A 1 89 ? -19.830 39.386 9.180 1.00 58.75 89 ALA A N 1
ATOM 593 C CA . ALA A 1 89 ? -19.428 38.632 10.353 1.00 58.75 89 ALA A CA 1
ATOM 594 C C . ALA A 1 89 ? -17.966 38.182 10.168 1.00 58.75 89 ALA A C 1
ATOM 596 O O . ALA A 1 89 ? -17.591 37.840 9.044 1.00 58.75 89 ALA A O 1
ATOM 597 N N . PRO A 1 90 ? -17.142 38.209 11.229 1.00 54.81 90 PRO A N 1
ATOM 598 C CA . PRO A 1 90 ? -15.740 37.829 11.139 1.00 54.81 90 PRO A CA 1
ATOM 599 C C . PRO A 1 90 ? -15.618 36.426 10.547 1.00 54.81 90 PRO A C 1
ATOM 601 O O . PRO A 1 90 ? -16.365 35.528 10.947 1.00 54.81 90 PRO A O 1
ATOM 604 N N . ASP A 1 91 ? -14.690 36.279 9.597 1.00 52.94 91 ASP A N 1
ATOM 605 C CA . ASP A 1 91 ? -14.265 35.021 8.994 1.00 52.94 91 ASP A CA 1
ATOM 606 C C . ASP A 1 91 ? -14.231 33.910 10.048 1.00 52.94 91 ASP A C 1
ATOM 608 O O . ASP A 1 91 ? -13.323 33.831 10.879 1.00 52.94 91 ASP A O 1
ATOM 612 N N . GLN A 1 92 ? -15.242 33.040 10.025 1.00 50.88 92 GLN A N 1
ATOM 613 C CA . GLN A 1 92 ? -15.091 31.734 10.639 1.00 50.88 92 GLN A CA 1
ATOM 614 C C . GLN A 1 92 ? -13.982 31.047 9.840 1.00 50.88 92 GLN A C 1
ATOM 616 O O . GLN A 1 92 ? -14.132 30.912 8.621 1.00 50.88 92 GLN A O 1
ATOM 621 N N . PRO A 1 93 ? -12.868 30.629 10.469 1.00 50.56 93 PRO A N 1
ATOM 622 C CA . PRO A 1 93 ? -11.920 29.777 9.780 1.00 50.56 93 PRO A CA 1
ATOM 623 C C . PRO A 1 93 ? -12.721 28.585 9.273 1.00 50.56 93 PRO A C 1
ATOM 625 O O . PRO A 1 93 ? -13.440 27.952 10.048 1.00 50.56 93 PRO A O 1
ATOM 628 N N . SER A 1 94 ? -12.653 28.335 7.966 1.00 48.12 94 SER A N 1
ATOM 629 C CA . SER A 1 94 ? -13.202 27.129 7.361 1.00 48.12 94 SER A CA 1
ATOM 630 C C . SER A 1 94 ? -12.543 25.940 8.054 1.00 48.12 94 SER A C 1
ATOM 632 O O . SER A 1 94 ? -11.448 25.522 7.687 1.00 48.12 94 SER A O 1
ATOM 634 N N . GLN A 1 95 ? -13.167 25.443 9.122 1.00 48.78 95 GLN A N 1
ATOM 635 C CA . GLN A 1 95 ? -12.873 24.134 9.667 1.00 48.78 95 GLN A CA 1
ATOM 636 C C . GLN A 1 95 ? -13.384 23.162 8.617 1.00 48.78 95 GLN A C 1
ATOM 638 O O . GLN A 1 95 ? -14.562 22.811 8.593 1.00 48.78 95 GLN A O 1
ATOM 643 N N . GLU A 1 96 ? -12.495 22.794 7.697 1.00 55.47 96 GLU A N 1
ATOM 644 C CA . GLU A 1 96 ? -12.653 21.584 6.909 1.00 55.47 96 GLU A CA 1
ATOM 645 C C . GLU A 1 96 ? -13.051 20.477 7.902 1.00 55.47 96 GLU A C 1
ATOM 647 O O . GLU A 1 96 ? -12.349 20.291 8.905 1.00 55.47 96 GLU A O 1
ATOM 652 N N . PRO A 1 97 ? -14.230 19.846 7.748 1.00 54.72 97 PRO A N 1
ATOM 653 C CA . PRO A 1 97 ? -14.712 18.890 8.728 1.00 54.72 97 PRO A CA 1
ATOM 654 C C . PRO A 1 97 ? -13.655 17.800 8.851 1.00 54.72 97 PRO A C 1
ATOM 656 O O . PRO A 1 97 ? -13.319 17.146 7.864 1.00 54.72 97 PRO A O 1
ATOM 659 N N . ALA A 1 98 ? -13.089 17.649 10.050 1.00 60.34 98 ALA A N 1
ATOM 660 C CA . ALA A 1 98 ? -12.095 16.625 10.319 1.00 60.34 98 ALA A CA 1
ATOM 661 C C . ALA A 1 98 ? -12.652 15.283 9.827 1.00 60.34 98 ALA A C 1
ATOM 663 O O . ALA A 1 98 ? -13.682 14.832 10.332 1.00 60.34 98 ALA A O 1
ATOM 664 N N . ALA A 1 99 ? -12.006 14.694 8.814 1.00 68.06 99 ALA A N 1
ATOM 665 C CA . ALA A 1 99 ? -12.447 13.444 8.207 1.00 68.06 99 ALA A CA 1
ATOM 666 C C . ALA A 1 99 ? -12.721 12.411 9.306 1.00 68.06 99 ALA A C 1
ATOM 668 O O . ALA A 1 99 ? -11.911 12.247 10.229 1.00 68.06 99 ALA A O 1
ATOM 669 N N . THR A 1 100 ? -13.879 11.750 9.242 1.00 81.62 100 THR A N 1
ATOM 670 C CA . THR A 1 100 ? -14.197 10.724 10.234 1.00 81.62 100 THR A CA 1
ATOM 671 C C . THR A 1 100 ? -13.257 9.533 10.048 1.00 81.62 100 THR A C 1
ATOM 673 O O . THR A 1 100 ? -12.699 9.318 8.971 1.00 81.62 100 THR A O 1
ATOM 676 N N . GLU A 1 101 ? -13.073 8.721 11.089 1.00 82.38 101 GLU A N 1
ATOM 677 C CA . GLU A 1 101 ? -12.247 7.511 10.980 1.00 82.38 101 GLU A CA 1
ATOM 678 C C . GLU A 1 101 ? -12.756 6.571 9.873 1.00 82.38 101 GLU A C 1
ATOM 680 O O . GLU A 1 101 ? -11.971 5.953 9.156 1.00 82.38 101 GLU A O 1
ATOM 685 N N . GLN A 1 102 ? -14.075 6.524 9.667 1.00 85.56 102 GLN A N 1
ATOM 686 C CA . GLN A 1 102 ? -14.681 5.754 8.586 1.00 85.56 102 GLN A CA 1
ATOM 687 C C . GLN A 1 102 ? -14.315 6.312 7.203 1.00 85.56 102 GLN A C 1
ATOM 689 O O . GLN A 1 102 ? -14.036 5.534 6.289 1.00 85.56 102 GLN A O 1
ATOM 694 N N . ASP A 1 103 ? -14.264 7.637 7.042 1.00 88.00 103 ASP A N 1
ATOM 695 C CA . ASP A 1 103 ? -13.817 8.269 5.795 1.00 88.00 103 ASP A CA 1
ATOM 696 C C . ASP A 1 103 ? -12.353 7.938 5.500 1.00 88.00 103 ASP A C 1
ATOM 698 O O . ASP A 1 103 ? -12.016 7.600 4.365 1.00 88.00 103 ASP A O 1
ATOM 702 N N . LEU A 1 104 ? -11.491 7.966 6.522 1.00 87.06 104 LEU A N 1
ATOM 703 C CA . LEU A 1 104 ? -10.086 7.571 6.388 1.00 87.06 104 LEU A CA 1
ATOM 704 C C . LEU A 1 104 ? -9.957 6.108 5.965 1.00 87.06 104 LEU A C 1
ATOM 706 O O . LEU A 1 104 ? -9.236 5.812 5.013 1.00 87.06 104 LEU A O 1
ATOM 710 N N . ARG A 1 105 ? -10.702 5.195 6.597 1.00 89.38 105 ARG A N 1
ATOM 711 C CA . ARG A 1 105 ? -10.713 3.772 6.216 1.00 89.38 105 ARG A CA 1
ATOM 712 C C . ARG A 1 105 ? -11.184 3.568 4.778 1.00 89.38 105 ARG A C 1
ATOM 714 O O . ARG A 1 105 ? -10.588 2.775 4.053 1.00 89.38 105 ARG A O 1
ATOM 721 N N . ASN A 1 106 ? -12.211 4.298 4.345 1.00 91.38 106 ASN A N 1
ATOM 722 C CA . ASN A 1 106 ? -12.700 4.246 2.966 1.00 91.38 106 ASN A CA 1
ATOM 723 C C . ASN A 1 106 ? -11.652 4.765 1.968 1.00 91.38 106 ASN A C 1
ATOM 725 O O . ASN A 1 106 ? -11.444 4.133 0.931 1.00 91.38 106 ASN A O 1
ATOM 729 N N . ARG A 1 107 ? -10.954 5.862 2.293 1.00 90.38 107 ARG A N 1
ATOM 730 C CA . ARG A 1 107 ? -9.844 6.389 1.479 1.00 90.38 107 ARG A CA 1
ATOM 731 C C . ARG A 1 107 ? -8.696 5.390 1.390 1.00 90.38 107 ARG A C 1
ATOM 733 O O . ARG A 1 107 ? -8.316 5.020 0.287 1.00 90.38 107 ARG A O 1
ATOM 740 N N . VAL A 1 108 ? -8.221 4.872 2.526 1.00 91.88 108 VAL A N 1
ATOM 741 C CA . VAL A 1 108 ? -7.169 3.840 2.576 1.00 91.88 108 VAL A CA 1
ATOM 742 C C . VAL A 1 108 ? -7.569 2.616 1.756 1.00 91.88 108 VAL A C 1
ATOM 744 O O . VAL A 1 108 ? -6.752 2.077 1.019 1.00 91.88 108 VAL A O 1
ATOM 747 N N . LYS A 1 109 ? -8.832 2.183 1.834 1.00 93.62 109 LYS A N 1
ATOM 748 C CA . LYS A 1 109 ? -9.331 1.056 1.039 1.00 93.62 109 LYS A CA 1
ATOM 749 C C . LYS A 1 109 ? -9.274 1.340 -0.461 1.00 93.62 109 LYS A C 1
ATOM 751 O O . LYS A 1 109 ? -8.910 0.446 -1.221 1.00 93.62 109 LYS A O 1
ATOM 756 N N . SER A 1 110 ? -9.656 2.548 -0.876 1.00 92.81 110 SER A N 1
ATOM 757 C CA . SER A 1 110 ? -9.605 2.978 -2.276 1.00 92.81 110 SER A CA 1
ATOM 758 C C . SER A 1 110 ? -8.166 3.019 -2.791 1.00 92.81 110 SER A C 1
ATOM 760 O O . SER A 1 110 ? -7.878 2.421 -3.824 1.00 92.81 110 SER A O 1
ATOM 762 N N . GLU A 1 111 ? -7.257 3.631 -2.031 1.00 92.56 111 GLU A N 1
ATOM 763 C CA . GLU A 1 111 ? -5.832 3.710 -2.378 1.00 92.56 111 GLU A CA 1
ATOM 764 C C . GLU A 1 111 ? -5.175 2.329 -2.425 1.00 92.56 111 GLU A C 1
ATOM 766 O O . GLU A 1 111 ? -4.514 1.972 -3.399 1.00 92.56 111 GLU A O 1
ATOM 771 N N . ALA A 1 112 ? -5.420 1.490 -1.415 1.00 93.38 112 ALA A N 1
ATOM 772 C CA . ALA A 1 112 ? -4.942 0.112 -1.405 1.00 93.38 112 ALA A CA 1
ATOM 773 C C . ALA A 1 112 ? -5.433 -0.657 -2.630 1.00 93.38 112 ALA A C 1
ATOM 775 O O . ALA A 1 112 ? -4.662 -1.394 -3.240 1.00 93.38 112 ALA A O 1
ATOM 776 N N . ARG A 1 113 ? -6.698 -0.468 -3.020 1.00 93.81 113 ARG A N 1
ATOM 777 C CA . ARG A 1 113 ? -7.253 -1.107 -4.211 1.00 93.81 113 ARG A CA 1
ATOM 778 C C . ARG A 1 113 ? -6.523 -0.679 -5.476 1.00 93.81 113 ARG A C 1
ATOM 780 O O . ARG A 1 113 ? -6.102 -1.557 -6.222 1.00 93.81 113 ARG A O 1
ATOM 787 N N . ALA A 1 114 ? -6.340 0.623 -5.680 1.00 92.31 114 ALA A N 1
ATOM 788 C CA . ALA A 1 114 ? -5.612 1.146 -6.832 1.00 92.31 114 ALA A CA 1
ATOM 789 C C . ALA A 1 114 ? -4.177 0.595 -6.885 1.00 92.31 114 ALA A C 1
ATOM 791 O O . ALA A 1 114 ? -3.720 0.133 -7.929 1.00 92.31 114 ALA A O 1
ATOM 792 N N . ILE A 1 115 ? -3.494 0.548 -5.738 1.00 92.00 115 ILE A N 1
ATOM 793 C CA . ILE A 1 115 ? -2.155 -0.035 -5.621 1.00 92.00 115 ILE A CA 1
ATOM 794 C C . ILE A 1 115 ? -2.149 -1.518 -6.015 1.00 92.00 115 ILE A C 1
ATOM 796 O O . ILE A 1 115 ? -1.325 -1.926 -6.834 1.00 92.00 115 ILE A O 1
ATOM 800 N N . PHE A 1 116 ? -3.045 -2.337 -5.457 1.00 92.00 116 PHE A N 1
ATOM 801 C CA . PHE A 1 116 ? -3.097 -3.763 -5.787 1.00 92.00 116 PHE A CA 1
ATOM 802 C C . PHE A 1 116 ? -3.449 -3.995 -7.258 1.00 92.00 116 PHE A C 1
ATOM 804 O O . PHE A 1 116 ? -2.853 -4.864 -7.887 1.00 92.00 116 PHE A O 1
ATOM 811 N N . GLU A 1 117 ? -4.361 -3.210 -7.829 1.00 90.88 117 GLU A N 1
ATOM 812 C CA . GLU A 1 117 ? -4.704 -3.292 -9.252 1.00 90.88 117 GLU A CA 1
ATOM 813 C C . GLU A 1 117 ? -3.496 -2.940 -10.139 1.00 90.88 117 GLU A C 1
ATOM 815 O O . GLU A 1 117 ? -3.173 -3.705 -11.049 1.00 90.88 117 GLU A O 1
ATOM 820 N N . ASN A 1 118 ? -2.748 -1.880 -9.816 1.00 90.19 118 ASN A N 1
ATOM 821 C CA . ASN A 1 118 ? -1.506 -1.534 -10.519 1.00 90.19 118 ASN A CA 1
ATOM 822 C C . ASN A 1 118 ? -0.467 -2.664 -10.439 1.00 90.19 118 ASN A C 1
ATOM 824 O O . ASN A 1 118 ? 0.162 -3.006 -11.442 1.00 90.19 118 ASN A O 1
ATOM 828 N N . LEU A 1 119 ? -0.320 -3.298 -9.271 1.00 88.25 119 LEU A N 1
ATOM 829 C CA . LEU A 1 119 ? 0.590 -4.432 -9.084 1.00 88.25 119 LEU A CA 1
ATOM 830 C C . LEU A 1 119 ? 0.180 -5.656 -9.913 1.00 88.25 119 LEU A C 1
ATOM 832 O O . LEU A 1 119 ? 1.042 -6.302 -10.512 1.00 88.25 119 LEU A O 1
ATOM 836 N N . LEU A 1 120 ? -1.118 -5.962 -9.989 1.00 89.00 120 LEU A N 1
ATOM 837 C CA . LEU A 1 120 ? -1.641 -7.071 -10.795 1.00 89.00 120 LEU A CA 1
ATOM 838 C C . LEU A 1 120 ? -1.436 -6.837 -12.296 1.00 89.00 120 LEU A C 1
ATOM 840 O O . LEU A 1 120 ? -1.082 -7.769 -13.022 1.00 89.00 120 LEU A O 1
ATOM 844 N N . LEU A 1 121 ? -1.575 -5.584 -12.738 1.00 88.19 121 LEU A N 1
ATOM 845 C CA . LEU A 1 121 ? -1.295 -5.145 -14.108 1.00 88.19 121 LEU A CA 1
ATOM 846 C C . LEU A 1 121 ? 0.211 -5.039 -14.419 1.00 88.19 121 LEU A C 1
ATOM 848 O O . LEU A 1 121 ? 0.587 -4.839 -15.574 1.00 88.19 121 LEU A O 1
ATOM 852 N N . GLY A 1 122 ? 1.079 -5.189 -13.414 1.00 86.25 122 GLY A N 1
ATOM 853 C CA . GLY A 1 122 ? 2.531 -5.075 -13.556 1.00 86.25 122 GLY A CA 1
ATOM 854 C C . GLY A 1 122 ? 3.048 -3.635 -13.653 1.00 86.25 122 GLY A C 1
ATOM 855 O O . GLY A 1 122 ? 4.224 -3.436 -13.971 1.00 86.25 122 GLY A O 1
ATOM 856 N N . ASP A 1 123 ? 2.217 -2.633 -13.358 1.00 89.00 123 ASP A N 1
ATOM 857 C CA . ASP A 1 123 ? 2.605 -1.222 -13.336 1.00 89.00 123 ASP A CA 1
ATOM 858 C C . ASP A 1 123 ? 3.197 -0.815 -11.978 1.00 89.00 123 ASP A C 1
ATOM 860 O O . ASP A 1 123 ? 2.604 -0.124 -11.147 1.00 89.00 123 ASP A O 1
ATOM 864 N N . VAL A 1 124 ? 4.435 -1.253 -11.762 1.00 90.25 124 VAL A N 1
ATOM 865 C CA . VAL A 1 124 ? 5.216 -0.923 -10.562 1.00 90.25 124 VAL A CA 1
ATOM 866 C C . VAL A 1 124 ? 5.598 0.559 -10.522 1.00 90.25 124 VAL A C 1
ATOM 868 O O . VAL A 1 124 ? 5.858 1.102 -9.450 1.00 90.25 124 VAL A O 1
ATOM 871 N N . ARG A 1 125 ? 5.670 1.229 -11.677 1.00 90.88 125 ARG A N 1
ATOM 872 C CA . ARG A 1 125 ? 6.169 2.606 -11.746 1.00 90.88 125 ARG A CA 1
ATOM 873 C C . ARG A 1 125 ? 5.141 3.587 -11.205 1.00 90.88 125 ARG A C 1
ATOM 875 O O . ARG A 1 125 ? 5.519 4.453 -10.421 1.00 90.88 125 ARG A O 1
ATOM 882 N N . SER A 1 126 ? 3.876 3.407 -11.579 1.00 89.31 126 SER A N 1
ATOM 883 C CA . SER A 1 126 ? 2.769 4.176 -11.006 1.00 89.31 126 SER A CA 1
ATOM 884 C C . SER A 1 126 ? 2.692 3.956 -9.499 1.00 89.31 126 SER A C 1
ATOM 886 O O . SER A 1 126 ? 2.675 4.915 -8.739 1.00 89.31 126 SER A O 1
ATOM 888 N N . PHE A 1 127 ? 2.799 2.702 -9.048 1.00 89.44 127 PHE A N 1
ATOM 889 C CA . PHE A 1 127 ? 2.860 2.388 -7.622 1.00 89.44 127 PHE A CA 1
ATOM 890 C C . PHE A 1 127 ? 4.012 3.115 -6.897 1.00 89.44 127 PHE A C 1
ATOM 892 O O . PHE A 1 127 ? 3.797 3.756 -5.873 1.00 89.44 127 PHE A O 1
ATOM 899 N N . ALA A 1 128 ? 5.234 3.056 -7.430 1.00 90.69 128 ALA A N 1
ATOM 900 C CA . ALA A 1 128 ? 6.401 3.651 -6.783 1.00 90.69 128 ALA A CA 1
ATOM 901 C C . ALA A 1 128 ? 6.341 5.190 -6.707 1.00 90.69 128 ALA A C 1
ATOM 903 O O . ALA A 1 128 ? 7.052 5.777 -5.890 1.00 90.69 128 ALA A O 1
ATOM 904 N N . GLY A 1 129 ? 5.520 5.839 -7.539 1.00 88.75 129 GLY A N 1
ATOM 905 C CA . GLY A 1 129 ? 5.278 7.282 -7.487 1.00 88.75 129 GLY A CA 1
ATOM 906 C C . GLY A 1 129 ? 4.339 7.725 -6.361 1.00 88.75 129 GLY A C 1
ATOM 907 O O . GLY A 1 129 ? 4.454 8.857 -5.907 1.00 88.75 129 GLY A O 1
ATOM 908 N N . GLU A 1 130 ? 3.467 6.833 -5.888 1.00 86.31 130 GLU A N 1
ATOM 909 C CA . GLU A 1 130 ? 2.397 7.138 -4.920 1.00 86.31 130 GLU A CA 1
ATOM 910 C C . GLU A 1 130 ? 2.758 6.746 -3.471 1.00 86.31 130 GLU A C 1
ATOM 912 O O . GLU A 1 130 ? 2.017 7.018 -2.525 1.00 86.31 130 GLU A O 1
ATOM 917 N N . VAL A 1 131 ? 3.901 6.082 -3.266 1.00 90.12 131 VAL A N 1
ATOM 918 C CA . VAL A 1 131 ? 4.325 5.601 -1.943 1.00 90.12 131 VAL A CA 1
ATOM 919 C C . VAL A 1 131 ? 5.284 6.537 -1.224 1.00 90.12 131 VAL A C 1
ATOM 921 O O . VAL A 1 131 ? 6.043 7.303 -1.817 1.00 90.12 131 VAL A O 1
ATOM 924 N N . LEU A 1 132 ? 5.285 6.427 0.102 1.00 89.50 132 LEU A N 1
ATOM 925 C CA . LEU A 1 132 ? 6.149 7.193 0.979 1.00 89.50 132 LEU A CA 1
ATOM 926 C C . LEU A 1 132 ? 7.503 6.502 1.153 1.00 89.50 132 LEU A C 1
ATOM 928 O O . LEU A 1 132 ? 7.589 5.329 1.526 1.00 89.50 132 LEU A O 1
ATOM 932 N N . TYR A 1 133 ? 8.569 7.271 0.937 1.00 87.81 133 TYR A N 1
ATOM 933 C CA . TYR A 1 133 ? 9.939 6.824 1.144 1.00 87.81 133 TYR A CA 1
ATOM 934 C C . TYR A 1 133 ? 10.462 7.245 2.518 1.00 87.81 133 TYR A C 1
ATOM 936 O O . TYR A 1 133 ? 10.141 8.329 3.009 1.00 87.81 133 TYR A O 1
ATOM 944 N N . PRO A 1 134 ? 11.317 6.425 3.143 1.00 89.44 134 PRO A N 1
ATOM 945 C CA . PRO A 1 134 ? 11.797 5.125 2.666 1.00 89.44 134 PRO A CA 1
ATOM 946 C C . PRO A 1 134 ? 10.738 4.015 2.784 1.00 89.44 134 PRO A C 1
ATOM 948 O O . PRO A 1 134 ? 10.119 3.856 3.836 1.00 89.44 134 PRO A O 1
ATOM 951 N N . PHE A 1 135 ? 10.599 3.216 1.726 1.00 90.69 135 PHE A N 1
ATOM 952 C CA . PHE A 1 135 ? 9.581 2.176 1.606 1.00 90.69 135 PHE A CA 1
ATOM 953 C C . PHE A 1 135 ? 10.111 0.818 2.084 1.00 90.69 135 PHE A C 1
ATOM 955 O O . PHE A 1 135 ? 11.213 0.412 1.707 1.00 90.69 135 PHE A O 1
ATOM 962 N N . GLN A 1 136 ? 9.344 0.097 2.900 1.00 89.62 136 GLN A N 1
ATOM 963 C CA . GLN A 1 136 ? 9.710 -1.236 3.388 1.00 89.62 136 GLN A CA 1
ATOM 964 C C . GLN A 1 136 ? 8.983 -2.321 2.584 1.00 89.62 136 GLN A C 1
ATOM 966 O O . GLN A 1 136 ? 7.779 -2.508 2.724 1.00 89.62 136 GLN A O 1
ATOM 971 N N . LEU A 1 137 ? 9.719 -3.074 1.773 1.00 89.06 137 LEU A N 1
ATOM 972 C CA . LEU A 1 137 ? 9.194 -4.213 1.024 1.00 89.06 137 LEU A CA 1
ATOM 973 C C . LEU A 1 137 ? 9.754 -5.500 1.637 1.00 89.06 137 LEU A C 1
ATOM 975 O O . LEU A 1 137 ? 10.955 -5.772 1.532 1.00 89.06 137 LEU A O 1
ATOM 979 N N . GLU A 1 138 ? 8.891 -6.289 2.275 1.00 85.50 138 GLU A N 1
ATOM 980 C CA . GLU A 1 138 ? 9.278 -7.495 3.017 1.00 85.50 138 GLU A CA 1
ATOM 981 C C . GLU A 1 138 ? 10.355 -7.207 4.084 1.00 85.50 138 GLU A C 1
ATOM 983 O O . GLU A 1 138 ? 10.119 -6.518 5.079 1.00 85.50 138 GLU A O 1
ATOM 988 N N . ASP A 1 139 ? 11.562 -7.732 3.878 1.00 82.00 139 ASP A N 1
ATOM 989 C CA . ASP A 1 139 ? 12.721 -7.589 4.759 1.00 82.00 139 ASP A CA 1
ATOM 990 C C . ASP A 1 139 ? 13.628 -6.417 4.347 1.00 82.00 139 ASP A C 1
ATOM 992 O O . ASP A 1 139 ? 14.521 -6.016 5.093 1.00 82.00 139 ASP A O 1
ATOM 996 N N . LYS A 1 140 ? 13.400 -5.823 3.167 1.00 88.19 140 LYS A N 1
ATOM 997 C CA . LYS A 1 140 ? 14.303 -4.828 2.590 1.00 88.19 140 LYS A CA 1
ATOM 998 C C . LYS A 1 140 ? 13.675 -3.438 2.518 1.00 88.19 140 LYS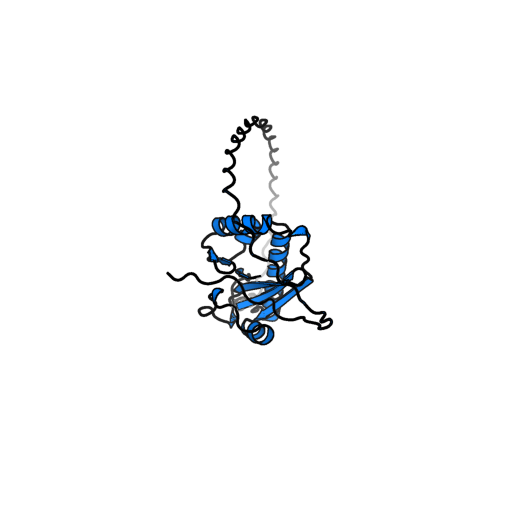 A C 1
ATOM 1000 O O . LYS A 1 140 ? 12.565 -3.248 2.031 1.00 88.19 140 LYS A O 1
ATOM 1005 N N . ARG A 1 141 ? 14.457 -2.446 2.941 1.00 89.38 141 ARG A N 1
ATOM 1006 C CA . ARG A 1 141 ? 14.116 -1.027 2.853 1.00 89.38 141 ARG A CA 1
ATOM 1007 C C . ARG A 1 141 ? 14.693 -0.411 1.584 1.00 89.38 141 ARG A C 1
ATOM 1009 O O . ARG A 1 141 ? 15.857 -0.647 1.260 1.00 89.38 141 ARG A O 1
ATOM 1016 N N . TYR A 1 142 ? 13.885 0.392 0.913 1.00 91.00 142 TYR A N 1
ATOM 1017 C CA . TYR A 1 142 ? 14.208 1.090 -0.324 1.00 91.00 142 TYR A CA 1
ATOM 1018 C C . TYR A 1 142 ? 14.150 2.591 -0.071 1.00 91.00 142 TYR A C 1
ATOM 1020 O O . TYR A 1 142 ? 13.162 3.101 0.462 1.00 91.00 142 TYR A O 1
ATOM 1028 N N . ALA A 1 143 ? 15.231 3.296 -0.399 1.00 91.38 143 ALA A N 1
ATOM 1029 C CA . ALA A 1 143 ? 15.320 4.731 -0.138 1.00 91.38 143 ALA A CA 1
ATOM 1030 C C . ALA A 1 143 ? 14.685 5.559 -1.261 1.00 91.38 143 ALA A C 1
ATOM 1032 O O . ALA A 1 143 ? 14.232 6.672 -1.009 1.00 91.38 143 ALA A O 1
ATOM 1033 N N . THR A 1 144 ? 14.649 5.018 -2.481 1.00 93.50 144 THR A N 1
ATOM 1034 C CA . THR A 1 144 ? 14.195 5.723 -3.684 1.00 93.50 144 THR A CA 1
ATOM 1035 C C . THR A 1 144 ? 13.248 4.872 -4.525 1.00 93.50 144 THR A C 1
ATOM 1037 O O . THR A 1 144 ? 13.224 3.640 -4.425 1.00 93.50 144 THR A O 1
ATOM 1040 N N . ALA A 1 145 ? 12.486 5.544 -5.391 1.00 93.00 145 ALA A N 1
ATOM 1041 C CA . ALA A 1 145 ? 11.550 4.895 -6.299 1.00 93.00 145 ALA A CA 1
ATOM 1042 C C . ALA A 1 145 ? 12.237 3.987 -7.317 1.00 93.00 145 ALA A C 1
ATOM 1044 O O . ALA A 1 145 ? 11.785 2.864 -7.526 1.00 93.00 145 ALA A O 1
ATOM 1045 N N . ASP A 1 146 ? 13.360 4.413 -7.896 1.00 93.00 146 ASP A N 1
ATOM 1046 C CA . ASP A 1 146 ? 14.093 3.604 -8.873 1.00 93.00 146 ASP A CA 1
ATOM 1047 C C . ASP A 1 146 ? 14.579 2.271 -8.285 1.00 93.00 146 ASP A C 1
ATOM 1049 O O . ASP A 1 146 ? 14.471 1.228 -8.937 1.00 93.00 146 ASP A O 1
ATOM 1053 N N . GLU A 1 147 ? 15.058 2.268 -7.035 1.00 93.12 147 GLU A N 1
ATOM 1054 C CA . GLU A 1 147 ? 15.483 1.035 -6.363 1.00 93.12 147 GLU A CA 1
ATOM 1055 C C . GLU A 1 147 ? 14.306 0.080 -6.120 1.00 93.12 147 GLU A C 1
ATOM 1057 O O . GLU A 1 147 ? 14.443 -1.135 -6.312 1.00 93.12 147 GLU A O 1
ATOM 1062 N N . LEU A 1 148 ? 13.157 0.626 -5.707 1.00 91.94 148 LEU A N 1
ATOM 1063 C CA . LEU A 1 148 ? 11.935 -0.137 -5.460 1.00 91.94 148 LEU A CA 1
ATOM 1064 C C . LEU A 1 148 ? 11.399 -0.748 -6.758 1.00 91.94 148 LEU A C 1
ATOM 1066 O O . LEU A 1 148 ? 11.132 -1.950 -6.810 1.00 91.94 148 LEU A O 1
ATOM 1070 N N . VAL A 1 149 ? 11.326 0.051 -7.827 1.00 92.88 149 VAL A N 1
ATOM 1071 C CA . VAL A 1 149 ? 10.899 -0.403 -9.156 1.00 92.88 149 VAL A CA 1
ATOM 1072 C C . VAL A 1 149 ? 11.811 -1.515 -9.660 1.00 92.88 149 VAL A C 1
ATOM 1074 O O . VAL A 1 149 ? 11.324 -2.568 -10.073 1.00 92.88 149 VAL A O 1
ATOM 1077 N N . ALA A 1 150 ? 13.132 -1.331 -9.590 1.00 91.88 150 ALA A N 1
ATOM 1078 C CA . ALA A 1 150 ? 14.089 -2.328 -10.065 1.00 91.88 150 ALA A CA 1
ATOM 1079 C C . ALA A 1 150 ? 13.947 -3.676 -9.334 1.00 91.88 150 ALA A C 1
ATOM 1081 O O . ALA A 1 150 ? 14.016 -4.739 -9.962 1.00 91.88 150 ALA A O 1
ATOM 1082 N N . ALA A 1 151 ? 13.729 -3.648 -8.017 1.00 90.38 151 ALA A N 1
ATOM 1083 C CA . ALA A 1 151 ? 13.538 -4.860 -7.230 1.00 90.38 151 ALA A CA 1
ATOM 1084 C C . ALA A 1 151 ? 12.200 -5.544 -7.523 1.00 90.38 151 ALA A C 1
ATOM 1086 O O . ALA A 1 151 ? 12.161 -6.758 -7.752 1.00 90.38 151 ALA A O 1
ATOM 1087 N N . TRP A 1 152 ? 11.117 -4.775 -7.562 1.00 89.12 152 TRP A N 1
ATOM 1088 C CA . TRP A 1 152 ? 9.781 -5.341 -7.667 1.00 89.12 152 TRP A CA 1
ATOM 1089 C C . TRP A 1 152 ? 9.463 -5.801 -9.092 1.00 89.12 152 TRP A C 1
ATOM 1091 O O . TRP A 1 152 ? 8.923 -6.890 -9.260 1.00 89.12 152 TRP A O 1
ATOM 1101 N N . VAL A 1 153 ? 9.918 -5.092 -10.135 1.00 90.12 153 VAL A N 1
ATOM 1102 C CA . VAL A 1 153 ? 9.811 -5.568 -11.532 1.00 90.12 153 VAL A CA 1
ATOM 1103 C C . VAL A 1 153 ? 10.497 -6.924 -11.698 1.00 90.12 153 VAL A C 1
ATOM 1105 O O . VAL A 1 153 ? 9.972 -7.811 -12.375 1.00 90.12 153 VAL A O 1
ATOM 1108 N N . LYS A 1 154 ? 11.655 -7.124 -11.055 1.00 87.94 154 LYS A N 1
ATOM 1109 C CA . LYS A 1 154 ? 12.352 -8.415 -11.074 1.00 87.94 154 LYS A CA 1
ATOM 1110 C C . LYS A 1 154 ? 11.524 -9.518 -10.404 1.00 87.94 154 LYS A C 1
ATOM 1112 O O . LYS A 1 154 ? 11.484 -10.625 -10.934 1.00 87.94 154 LYS A O 1
ATOM 1117 N N . GLN A 1 155 ? 10.872 -9.229 -9.276 1.00 85.50 155 GLN A N 1
ATOM 1118 C CA . GLN A 1 155 ? 10.009 -10.190 -8.578 1.00 85.50 155 GLN A CA 1
ATOM 1119 C C . GLN A 1 155 ? 8.723 -10.489 -9.357 1.00 85.50 155 GLN A C 1
ATOM 1121 O O . GLN A 1 155 ? 8.391 -11.658 -9.533 1.00 85.50 155 GLN A O 1
ATOM 1126 N N . LEU A 1 156 ? 8.034 -9.469 -9.879 1.00 85.12 156 LEU A N 1
ATOM 1127 C CA . LEU A 1 156 ? 6.786 -9.654 -10.621 1.00 85.12 156 LEU A CA 1
ATOM 1128 C C . LEU A 1 156 ? 7.006 -10.401 -11.933 1.00 85.12 156 LEU A C 1
ATOM 1130 O O . LEU A 1 156 ? 6.202 -11.254 -12.264 1.00 85.12 156 LEU A O 1
ATOM 1134 N N . ARG A 1 157 ? 8.129 -10.208 -12.641 1.00 83.62 157 ARG A N 1
ATOM 1135 C CA . ARG A 1 157 ? 8.437 -11.019 -13.840 1.00 83.62 157 ARG A CA 1
ATOM 1136 C C . ARG A 1 157 ? 8.566 -12.518 -13.556 1.00 83.62 157 ARG A C 1
ATOM 1138 O O . ARG A 1 157 ? 8.405 -13.322 -14.467 1.00 83.62 157 ARG A O 1
ATOM 1145 N N . GLN A 1 158 ? 8.907 -12.893 -12.324 1.00 83.50 158 GLN A N 1
ATOM 1146 C CA . GLN A 1 158 ? 9.007 -14.294 -11.907 1.00 83.50 158 GLN A CA 1
ATOM 1147 C C . GLN A 1 158 ? 7.669 -14.854 -11.407 1.00 83.50 158 GLN A C 1
ATOM 1149 O O . GLN A 1 158 ? 7.546 -16.064 -11.219 1.00 83.50 158 GLN A O 1
ATOM 1154 N N . LYS A 1 159 ? 6.676 -13.994 -11.167 1.00 81.62 159 LYS A N 1
ATOM 1155 C CA . LYS A 1 159 ? 5.366 -14.355 -10.630 1.00 81.62 159 LYS A CA 1
ATOM 1156 C C . LYS A 1 159 ? 4.318 -14.203 -11.731 1.00 81.62 159 LYS A C 1
ATOM 1158 O O . LYS A 1 159 ? 4.295 -13.224 -12.460 1.00 81.62 159 LYS A O 1
ATOM 1163 N N . ARG A 1 160 ? 3.417 -15.173 -11.852 1.00 80.38 160 ARG A N 1
ATOM 1164 C CA . ARG A 1 160 ? 2.274 -15.080 -12.769 1.00 80.38 160 ARG A CA 1
ATOM 1165 C C . ARG A 1 160 ? 1.173 -14.226 -12.150 1.00 80.38 160 ARG A C 1
ATOM 1167 O O . ARG A 1 160 ? 0.210 -14.765 -11.611 1.00 80.38 160 ARG A O 1
ATOM 1174 N N . THR A 1 161 ? 1.347 -12.904 -12.174 1.00 82.50 161 THR A N 1
ATOM 1175 C CA . THR A 1 161 ? 0.342 -11.953 -11.665 1.00 82.50 161 THR A CA 1
ATOM 1176 C C . THR A 1 161 ? -0.966 -12.023 -12.454 1.00 82.50 161 THR A C 1
ATOM 1178 O O . THR A 1 161 ? -2.012 -11.710 -11.902 1.00 82.50 161 THR A O 1
ATOM 1181 N N . ASP A 1 162 ? -0.927 -12.533 -13.693 1.00 79.25 162 ASP A N 1
ATOM 1182 C CA . ASP A 1 162 ? -2.092 -12.792 -14.549 1.00 79.25 162 ASP A CA 1
ATOM 1183 C C . ASP A 1 162 ? -3.105 -13.762 -13.932 1.00 79.25 162 ASP A C 1
ATOM 1185 O O . ASP A 1 162 ? -4.301 -13.663 -14.193 1.00 79.25 162 ASP A O 1
ATOM 1189 N N . LEU A 1 163 ? -2.635 -14.701 -13.108 1.00 84.38 163 LEU A N 1
ATOM 1190 C CA . LEU A 1 163 ? -3.497 -15.668 -12.430 1.00 84.38 163 LEU A CA 1
ATOM 1191 C C . LEU A 1 163 ? -4.004 -15.170 -11.079 1.00 84.38 163 LEU A C 1
ATOM 1193 O O . LEU A 1 163 ? -4.794 -15.860 -10.432 1.00 84.38 163 LEU A O 1
ATOM 1197 N N . VAL A 1 164 ? -3.532 -14.010 -10.627 1.00 87.56 164 VAL A N 1
ATOM 1198 C CA . VAL A 1 164 ? -3.836 -13.522 -9.291 1.00 87.56 164 VAL A CA 1
ATOM 1199 C C . VAL A 1 164 ? -5.116 -12.692 -9.327 1.00 87.56 164 VAL A C 1
ATOM 1201 O O . VAL A 1 164 ? -5.196 -11.662 -9.984 1.00 87.56 164 VAL A O 1
ATOM 1204 N N . THR A 1 165 ? -6.129 -13.133 -8.583 1.00 89.69 165 THR A N 1
ATOM 1205 C CA . THR A 1 165 ? -7.389 -12.402 -8.397 1.00 89.69 165 THR A CA 1
ATOM 1206 C C . THR A 1 165 ? -7.431 -11.729 -7.027 1.00 89.69 165 THR A C 1
ATOM 1208 O O . THR A 1 165 ? -7.165 -12.369 -6.008 1.00 89.69 165 THR A O 1
ATOM 1211 N N . LEU A 1 166 ? -7.806 -10.448 -6.998 1.00 92.69 166 LEU A N 1
ATOM 1212 C CA . LEU A 1 166 ? -8.091 -9.702 -5.772 1.00 92.69 166 LEU A CA 1
ATOM 1213 C C . LEU A 1 166 ? -9.541 -9.956 -5.333 1.00 92.69 166 LEU A C 1
ATOM 1215 O O . LEU A 1 166 ? -10.476 -9.445 -5.948 1.00 92.69 166 LEU A O 1
ATOM 1219 N N . TYR A 1 167 ? -9.738 -10.717 -4.255 1.00 91.75 167 TYR A N 1
ATOM 1220 C CA . TYR A 1 167 ? -11.082 -11.018 -3.739 1.00 91.75 167 TYR A CA 1
ATOM 1221 C C . TYR A 1 167 ? -11.674 -9.889 -2.898 1.00 91.75 167 TYR A C 1
ATOM 1223 O O . TYR A 1 167 ? -12.882 -9.657 -2.902 1.00 91.75 167 TYR A O 1
ATOM 1231 N N . GLY A 1 168 ? -10.833 -9.193 -2.141 1.00 91.94 168 GLY A N 1
ATOM 1232 C CA . GLY A 1 168 ? -11.288 -8.158 -1.229 1.00 91.94 168 GLY A CA 1
ATOM 1233 C C . GLY A 1 168 ? -10.141 -7.536 -0.458 1.00 91.94 168 GLY A C 1
ATOM 1234 O O . GLY A 1 168 ? -9.044 -8.088 -0.411 1.00 91.94 168 GLY A O 1
ATOM 1235 N N . ILE A 1 169 ? -10.432 -6.376 0.129 1.00 94.25 169 ILE A N 1
ATOM 1236 C CA . ILE A 1 169 ? -9.512 -5.611 0.968 1.00 94.25 169 ILE A CA 1
ATOM 1237 C C . ILE A 1 169 ? -10.233 -5.284 2.268 1.00 94.25 169 ILE A C 1
ATOM 1239 O O . ILE A 1 169 ? -11.304 -4.661 2.259 1.00 94.25 169 ILE A O 1
ATOM 1243 N N . GLU A 1 170 ? -9.632 -5.704 3.371 1.00 93.25 170 GLU A N 1
ATOM 1244 C CA . GLU A 1 170 ? -10.032 -5.353 4.725 1.00 93.25 170 GLU A CA 1
ATOM 1245 C C . GLU A 1 170 ? -9.085 -4.273 5.256 1.00 93.25 170 GLU A C 1
ATOM 1247 O O . GLU A 1 170 ? -7.872 -4.432 5.182 1.00 93.25 170 GLU A O 1
ATOM 1252 N N . VAL A 1 171 ? -9.627 -3.171 5.778 1.00 92.69 171 VAL A N 1
ATOM 1253 C CA . VAL A 1 171 ? -8.823 -2.088 6.359 1.00 92.69 171 VAL A CA 1
ATOM 1254 C C . VAL A 1 171 ? -9.028 -2.064 7.863 1.00 92.69 171 VAL A C 1
ATOM 1256 O O . VAL A 1 171 ? -10.142 -1.839 8.342 1.00 92.69 171 VAL A O 1
ATOM 1259 N N . LEU A 1 172 ? -7.940 -2.276 8.592 1.00 90.06 172 LEU A N 1
ATOM 1260 C CA . LEU A 1 172 ? -7.903 -2.346 10.046 1.00 90.06 172 LEU A CA 1
ATOM 1261 C C . LEU A 1 172 ? -6.934 -1.300 10.591 1.00 90.06 172 LEU A C 1
ATOM 1263 O O . LEU A 1 172 ? -5.943 -0.964 9.940 1.00 90.06 172 LEU A O 1
ATOM 1267 N N . SER A 1 173 ? -7.189 -0.804 11.798 1.00 88.25 173 SER A N 1
ATOM 1268 C CA . SER A 1 173 ? -6.138 -0.128 12.560 1.00 88.25 173 SER A CA 1
ATOM 1269 C C . SER A 1 173 ? -5.066 -1.142 12.968 1.00 88.25 173 SER A C 1
ATOM 1271 O O . SER A 1 173 ? -5.314 -2.354 12.986 1.00 88.25 173 SER A O 1
ATOM 1273 N N . LEU A 1 174 ? -3.866 -0.675 13.324 1.00 82.50 174 LEU A N 1
ATOM 1274 C CA . LEU A 1 174 ? -2.799 -1.593 13.730 1.00 82.50 174 LEU A CA 1
ATOM 1275 C C . LEU A 1 174 ? -3.213 -2.461 14.936 1.00 82.50 174 LEU A C 1
ATOM 1277 O O . LEU A 1 174 ? -2.997 -3.668 14.922 1.00 82.50 174 LEU A O 1
ATOM 1281 N N . ALA A 1 175 ? -3.902 -1.883 15.923 1.00 83.56 175 ALA A N 1
ATOM 1282 C CA . ALA A 1 175 ? -4.391 -2.611 17.096 1.00 83.56 175 ALA A CA 1
ATOM 1283 C C . ALA A 1 175 ? -5.439 -3.688 16.744 1.00 83.56 175 ALA A C 1
ATOM 1285 O O . ALA A 1 175 ? -5.442 -4.783 17.311 1.00 83.56 175 ALA A O 1
ATOM 1286 N N . GLU A 1 176 ? -6.332 -3.403 15.792 1.00 87.06 176 GLU A N 1
ATOM 1287 C CA . GLU A 1 176 ? -7.317 -4.375 15.302 1.00 87.06 176 GLU A CA 1
ATOM 1288 C C . GLU A 1 176 ? -6.653 -5.503 14.512 1.00 87.06 176 GLU A C 1
ATOM 1290 O O . GLU A 1 176 ? -7.012 -6.673 14.677 1.00 87.06 176 GLU A O 1
ATOM 1295 N N . MET A 1 177 ? -5.666 -5.157 13.683 1.00 85.75 177 MET A N 1
ATOM 1296 C CA . MET A 1 177 ? -4.862 -6.119 12.940 1.00 85.75 177 MET A CA 1
ATOM 1297 C C . MET A 1 177 ? -4.130 -7.057 13.905 1.00 85.75 177 MET A C 1
ATOM 1299 O O . MET A 1 177 ? -4.206 -8.271 13.734 1.00 85.75 177 MET A O 1
ATOM 1303 N N . GLU A 1 178 ? -3.512 -6.525 14.964 1.00 85.00 178 GLU A N 1
ATOM 1304 C CA . GLU A 1 178 ? -2.831 -7.339 15.974 1.00 85.00 178 GLU A CA 1
ATOM 1305 C C . GLU A 1 178 ? -3.780 -8.260 16.742 1.00 85.00 178 GLU A C 1
ATOM 1307 O O . GLU A 1 178 ? -3.438 -9.406 17.040 1.00 85.00 178 GLU A O 1
ATOM 1312 N N . LYS A 1 179 ? -5.005 -7.799 17.005 1.00 87.12 179 LYS A N 1
ATOM 1313 C CA . LYS A 1 179 ? -6.044 -8.612 17.641 1.00 87.12 179 LYS A CA 1
ATOM 1314 C C . LYS A 1 179 ? -6.551 -9.739 16.736 1.00 87.12 179 LYS A C 1
ATOM 1316 O O . LYS A 1 179 ? -6.867 -10.815 17.241 1.00 87.12 179 LYS A O 1
ATOM 1321 N N . LYS A 1 180 ? -6.677 -9.493 15.427 1.00 85.69 180 LYS A N 1
ATOM 1322 C CA . LYS A 1 180 ? -7.285 -10.436 14.472 1.00 85.69 180 LYS A CA 1
ATOM 1323 C C . LYS A 1 180 ? -6.274 -11.399 13.844 1.00 85.69 180 LYS A C 1
ATOM 1325 O O . LYS A 1 180 ? -6.579 -12.577 13.690 1.00 85.69 180 LYS A O 1
ATOM 1330 N N . TYR A 1 181 ? -5.092 -10.902 13.497 1.00 80.44 181 TYR A N 1
ATOM 1331 C CA . TYR A 1 181 ? -4.059 -11.626 12.749 1.00 80.44 181 TYR A CA 1
ATOM 1332 C C . TYR A 1 181 ? -2.767 -11.840 13.550 1.00 80.44 181 TYR A C 1
ATOM 1334 O O . TYR A 1 181 ? -1.866 -12.538 13.090 1.00 80.44 181 TYR A O 1
ATOM 1342 N N . GLY A 1 182 ? -2.682 -11.298 14.766 1.00 81.75 182 GLY A N 1
ATOM 1343 C CA . GLY A 1 182 ? -1.481 -11.365 15.589 1.00 81.75 182 GLY A CA 1
ATOM 1344 C C . GLY A 1 182 ? -0.487 -10.251 15.270 1.00 81.75 182 GLY A C 1
ATOM 1345 O O . GLY A 1 182 ? -0.718 -9.380 14.433 1.00 81.75 182 GLY A O 1
ATOM 1346 N N . LYS A 1 183 ? 0.639 -10.262 15.985 1.00 77.19 183 LYS A N 1
ATOM 1347 C CA . LYS A 1 183 ? 1.616 -9.172 15.954 1.00 77.19 183 LYS A CA 1
ATOM 1348 C C . LYS A 1 183 ? 2.177 -8.949 14.549 1.00 77.19 183 LYS A C 1
ATOM 1350 O O . LYS A 1 183 ? 2.607 -9.902 13.897 1.00 77.19 183 LYS A O 1
ATOM 1355 N N . ALA A 1 184 ? 2.244 -7.687 14.127 1.00 69.31 184 ALA A N 1
ATOM 1356 C CA . ALA A 1 184 ? 2.870 -7.339 12.859 1.00 69.31 184 ALA A CA 1
ATOM 1357 C C . ALA A 1 184 ? 4.337 -7.819 12.831 1.00 69.31 184 ALA A C 1
ATOM 1359 O O . ALA A 1 184 ? 5.046 -7.688 13.840 1.00 69.31 184 ALA A O 1
ATOM 1360 N N . PRO A 1 185 ? 4.830 -8.349 11.697 1.00 67.31 185 PRO A N 1
ATOM 1361 C CA . PRO A 1 185 ? 6.226 -8.742 11.567 1.00 67.31 185 PRO A CA 1
ATOM 1362 C C . PRO A 1 185 ? 7.170 -7.601 11.970 1.00 67.31 185 PRO A C 1
ATOM 1364 O O . PRO A 1 185 ? 7.099 -6.503 11.422 1.00 67.31 185 PRO A O 1
ATOM 1367 N N . ALA A 1 186 ? 8.101 -7.863 12.897 1.00 69.75 186 ALA A N 1
ATOM 1368 C CA . ALA A 1 186 ? 9.033 -6.845 13.407 1.00 69.75 186 ALA A CA 1
ATOM 1369 C C . ALA A 1 186 ? 9.883 -6.189 12.298 1.00 69.75 186 ALA A C 1
ATOM 1371 O O . ALA A 1 186 ? 10.315 -5.046 12.438 1.00 69.75 186 ALA A O 1
ATOM 1372 N N . ARG A 1 187 ? 10.062 -6.894 11.170 1.00 69.12 187 ARG A N 1
ATOM 1373 C CA . ARG A 1 187 ? 10.708 -6.403 9.941 1.00 69.12 187 ARG A CA 1
ATOM 1374 C C . ARG A 1 187 ? 10.031 -5.171 9.329 1.00 69.12 187 ARG A C 1
ATOM 1376 O O . ARG A 1 187 ? 10.688 -4.415 8.628 1.00 69.12 187 ARG A O 1
ATOM 1383 N N . LEU A 1 188 ? 8.756 -4.926 9.640 1.00 68.31 188 LEU A N 1
ATOM 1384 C CA . LEU A 1 188 ? 8.014 -3.753 9.166 1.00 68.31 188 LEU A CA 1
ATOM 1385 C C . LEU A 1 188 ? 8.397 -2.459 9.906 1.00 68.31 188 LEU A C 1
ATOM 1387 O O . LEU A 1 188 ? 7.924 -1.387 9.543 1.00 68.31 188 LEU A O 1
ATOM 1391 N N . GLY A 1 189 ? 9.256 -2.530 10.934 1.00 65.81 189 GLY A N 1
ATOM 1392 C CA . GLY A 1 189 ? 9.820 -1.340 11.584 1.00 65.81 189 GLY A CA 1
ATOM 1393 C C . GLY A 1 189 ? 8.785 -0.446 12.277 1.00 65.81 189 GLY A C 1
ATOM 1394 O O . GLY A 1 189 ? 9.041 0.734 12.503 1.00 65.81 189 GLY A O 1
ATOM 1395 N N . LEU A 1 190 ? 7.622 -1.004 12.623 1.00 67.94 190 LEU A N 1
ATOM 1396 C CA . LEU A 1 190 ? 6.458 -0.269 13.127 1.00 67.94 190 LEU A CA 1
ATOM 1397 C C . LEU A 1 190 ? 6.644 0.344 14.521 1.00 67.94 190 LEU A C 1
ATOM 1399 O O . LEU A 1 190 ? 5.922 1.266 14.878 1.00 67.94 190 LEU A O 1
ATOM 1403 N N . GLY A 1 191 ? 7.620 -0.124 15.304 1.00 58.50 191 GLY A N 1
ATOM 1404 C CA . GLY A 1 191 ? 7.757 0.220 16.727 1.00 58.50 191 GLY A CA 1
ATOM 1405 C C . GLY A 1 191 ? 8.054 1.691 17.051 1.00 58.50 191 GLY A C 1
ATOM 1406 O O . GLY A 1 191 ? 8.002 2.062 18.217 1.00 58.50 191 GLY A O 1
ATOM 1407 N N . ALA A 1 192 ? 8.370 2.527 16.056 1.00 61.97 192 ALA A N 1
ATOM 1408 C CA . ALA A 1 192 ? 8.589 3.967 16.235 1.00 61.97 192 ALA A CA 1
ATOM 1409 C C . ALA A 1 192 ? 7.435 4.838 15.699 1.00 61.97 192 ALA A C 1
ATOM 1411 O O . ALA A 1 192 ? 7.478 6.063 15.825 1.00 61.97 192 ALA A O 1
ATOM 1412 N N . LEU A 1 193 ? 6.429 4.233 15.062 1.00 67.31 193 LEU A N 1
ATOM 1413 C CA . LEU A 1 193 ? 5.336 4.946 14.408 1.00 67.31 193 LEU A CA 1
ATOM 1414 C C . LEU A 1 193 ? 4.126 5.030 15.346 1.00 67.31 193 LEU A C 1
ATOM 1416 O O . LEU A 1 193 ? 3.824 4.095 16.082 1.00 67.31 193 LEU A O 1
ATOM 1420 N N . LYS A 1 194 ? 3.430 6.173 15.332 1.00 69.25 194 LYS A N 1
ATOM 1421 C CA . LYS A 1 194 ? 2.220 6.373 16.137 1.00 69.25 194 LYS A CA 1
ATOM 1422 C C . LYS A 1 194 ? 1.090 5.506 15.587 1.00 69.25 194 LYS A C 1
ATOM 1424 O O . LYS A 1 194 ? 0.645 5.720 14.465 1.00 69.25 194 LYS A O 1
ATOM 1429 N N . GLU A 1 195 ? 0.604 4.576 16.402 1.00 69.50 195 GLU A N 1
ATOM 1430 C CA . GLU A 1 195 ? -0.410 3.581 16.023 1.00 69.50 195 GLU A CA 1
ATOM 1431 C C . GLU A 1 195 ? -1.729 4.200 15.531 1.00 69.50 195 GLU A C 1
ATOM 1433 O O . GLU A 1 195 ? -2.386 3.629 14.669 1.00 69.50 195 GLU A O 1
ATOM 1438 N N . ALA A 1 196 ? -2.095 5.386 16.030 1.00 74.00 196 ALA A N 1
ATOM 1439 C CA . ALA A 1 196 ? -3.343 6.068 15.676 1.00 74.00 196 ALA A CA 1
ATOM 1440 C C . ALA A 1 196 ? -3.387 6.603 14.231 1.00 74.00 196 ALA A C 1
ATOM 1442 O O . ALA A 1 196 ? -4.470 6.811 13.694 1.00 74.00 196 ALA A O 1
ATOM 1443 N N . ASP A 1 197 ? -2.227 6.810 13.601 1.00 82.75 197 ASP A N 1
ATOM 1444 C CA . ASP A 1 197 ? -2.129 7.287 12.214 1.00 82.75 197 ASP A CA 1
ATOM 1445 C C . ASP A 1 197 ? -1.862 6.131 11.229 1.00 82.75 197 ASP A C 1
ATOM 1447 O O . ASP A 1 197 ? -1.598 6.370 10.047 1.00 82.75 197 ASP A O 1
ATOM 1451 N N . LEU A 1 198 ? -1.868 4.883 11.714 1.00 87.62 198 LEU A N 1
ATOM 1452 C CA . LEU A 1 198 ? -1.474 3.692 10.967 1.00 87.62 198 LEU A CA 1
ATOM 1453 C C . LEU A 1 198 ? -2.675 2.810 10.645 1.00 87.62 198 LEU A C 1
ATOM 1455 O O . LEU A 1 198 ? -3.394 2.344 11.532 1.00 87.62 198 LEU A O 1
ATOM 1459 N N . TYR A 1 199 ? -2.815 2.504 9.360 1.00 90.12 199 TYR A N 1
ATOM 1460 C CA . TYR A 1 199 ? -3.840 1.603 8.852 1.00 90.12 199 TYR A CA 1
ATOM 1461 C C . TYR A 1 199 ? -3.184 0.451 8.097 1.00 90.12 199 TYR A C 1
ATOM 1463 O O . TYR A 1 199 ? -2.284 0.654 7.283 1.00 90.12 199 TYR A O 1
ATOM 1471 N N . ALA A 1 200 ? -3.647 -0.765 8.361 1.00 91.06 200 ALA A N 1
ATOM 1472 C CA . ALA A 1 200 ? -3.265 -1.965 7.639 1.00 91.06 200 ALA A CA 1
ATOM 1473 C C . ALA A 1 200 ? -4.382 -2.328 6.657 1.00 91.06 200 ALA A C 1
ATOM 1475 O O . ALA A 1 200 ? -5.509 -2.616 7.064 1.00 91.06 200 ALA A O 1
ATOM 1476 N N . ALA A 1 201 ? -4.070 -2.317 5.365 1.00 93.38 201 ALA A N 1
ATOM 1477 C CA . ALA A 1 201 ? -4.941 -2.819 4.316 1.00 93.38 201 ALA A CA 1
ATOM 1478 C C . ALA A 1 201 ? -4.516 -4.243 3.953 1.00 93.38 201 ALA A C 1
ATOM 1480 O O . ALA A 1 201 ? -3.430 -4.461 3.421 1.00 93.38 201 ALA A O 1
ATOM 1481 N N . ILE A 1 202 ? -5.376 -5.208 4.249 1.00 92.19 202 ILE A N 1
ATOM 1482 C CA . ILE A 1 202 ? -5.142 -6.633 4.041 1.00 92.19 202 ILE A CA 1
ATOM 1483 C C . ILE A 1 202 ? -5.959 -7.063 2.830 1.00 92.19 202 ILE A C 1
ATOM 1485 O O . ILE A 1 202 ? -7.189 -7.129 2.882 1.00 92.19 202 ILE A O 1
ATOM 1489 N N . ALA A 1 203 ? -5.276 -7.330 1.728 1.00 92.44 203 ALA A N 1
ATOM 1490 C CA . ALA A 1 203 ? -5.851 -7.899 0.527 1.00 92.44 203 ALA A CA 1
ATOM 1491 C C . ALA A 1 203 ? -5.792 -9.421 0.549 1.00 92.44 203 ALA A C 1
ATOM 1493 O O . ALA A 1 203 ? -4.807 -10.018 0.971 1.00 92.44 203 ALA A O 1
ATOM 1494 N N . ASN A 1 204 ? -6.832 -10.048 0.012 1.00 92.75 204 ASN A N 1
ATOM 1495 C CA . ASN A 1 204 ? -6.804 -11.462 -0.333 1.00 92.75 204 ASN A CA 1
ATOM 1496 C C . ASN A 1 204 ? -6.499 -11.609 -1.830 1.00 92.75 204 ASN A C 1
ATOM 1498 O O . ASN A 1 204 ? -7.367 -11.360 -2.674 1.00 92.75 204 ASN A O 1
ATOM 1502 N N . LEU A 1 205 ? -5.265 -12.011 -2.134 1.00 89.69 205 LEU A N 1
ATOM 1503 C CA . LEU A 1 205 ? -4.752 -12.290 -3.469 1.00 89.69 205 LEU A CA 1
ATOM 1504 C C . LEU A 1 205 ? -4.774 -13.805 -3.707 1.00 89.69 205 LEU A C 1
ATOM 1506 O O . LEU A 1 205 ? -3.862 -14.527 -3.318 1.00 89.69 205 LEU A O 1
ATOM 1510 N N . SER A 1 206 ? -5.820 -14.315 -4.357 1.00 87.81 206 SER A N 1
ATOM 1511 C CA . SER A 1 206 ? -5.941 -15.750 -4.699 1.00 87.81 206 SER A CA 1
ATOM 1512 C C . SER A 1 206 ? -5.840 -16.726 -3.516 1.00 87.81 206 SER A C 1
ATOM 1514 O O . SER A 1 206 ? -5.379 -17.851 -3.681 1.00 87.81 206 SER A O 1
ATOM 1516 N N . GLY A 1 207 ? -6.273 -16.313 -2.324 1.00 85.56 207 GLY A N 1
ATOM 1517 C CA . GLY A 1 207 ? -6.155 -17.097 -1.090 1.00 85.56 207 GLY A CA 1
ATOM 1518 C C . GLY A 1 207 ? -4.933 -16.750 -0.236 1.00 85.56 207 GLY A C 1
ATOM 1519 O O . GLY A 1 207 ? -4.810 -17.291 0.862 1.00 85.56 207 GLY A O 1
ATOM 1520 N N . HIS A 1 208 ? -4.067 -15.840 -0.695 1.00 85.06 208 HIS A N 1
ATOM 1521 C CA . HIS A 1 208 ? -2.895 -15.368 0.042 1.00 85.06 208 HIS A CA 1
ATOM 1522 C C . HIS A 1 208 ? -3.118 -13.953 0.601 1.00 85.06 208 HIS A C 1
ATOM 1524 O O . HIS A 1 208 ? -3.585 -13.075 -0.133 1.00 85.06 208 HIS A O 1
ATOM 1530 N N . PRO A 1 209 ? -2.838 -13.714 1.896 1.00 87.94 209 PRO A N 1
ATOM 1531 C CA . PRO A 1 209 ? -2.989 -12.398 2.497 1.00 87.94 209 PRO A CA 1
ATOM 1532 C C . PRO A 1 209 ? -1.796 -11.501 2.149 1.00 87.94 209 PRO A C 1
ATOM 1534 O O . PRO A 1 209 ? -0.690 -11.751 2.604 1.00 87.94 209 PRO A O 1
ATOM 1537 N N . ALA A 1 210 ? -2.038 -10.413 1.424 1.00 89.94 210 ALA A N 1
ATOM 1538 C CA . ALA A 1 210 ? -1.057 -9.354 1.214 1.00 89.94 210 ALA A CA 1
ATOM 1539 C C . ALA A 1 210 ? -1.434 -8.121 2.039 1.00 89.94 210 ALA A C 1
ATOM 1541 O O . ALA A 1 210 ? -2.580 -7.680 2.030 1.00 89.94 210 ALA A O 1
ATOM 1542 N N . ILE A 1 211 ? -0.479 -7.546 2.751 1.00 90.88 211 ILE A N 1
ATOM 1543 C CA . ILE A 1 211 ? -0.663 -6.441 3.685 1.00 90.88 211 ILE A CA 1
ATOM 1544 C C . ILE A 1 211 ? 0.084 -5.216 3.162 1.00 90.88 211 ILE A C 1
ATOM 1546 O O . ILE A 1 211 ? 1.298 -5.245 2.969 1.00 90.88 211 ILE A O 1
ATOM 1550 N N . LEU A 1 212 ? -0.641 -4.115 2.999 1.00 91.88 212 LEU A N 1
ATOM 1551 C CA . LEU A 1 212 ? -0.090 -2.778 2.801 1.00 91.88 212 LEU A CA 1
ATOM 1552 C C . LEU A 1 212 ? -0.295 -1.949 4.061 1.00 91.88 212 LEU A C 1
ATOM 1554 O O . LEU A 1 212 ? -1.388 -1.917 4.627 1.00 91.88 212 LEU A O 1
ATOM 1558 N N . LEU A 1 213 ? 0.747 -1.242 4.478 1.00 91.25 213 LEU A N 1
ATOM 1559 C CA . LEU A 1 213 ? 0.680 -0.323 5.604 1.00 91.25 213 LEU A CA 1
ATOM 1560 C C . LEU A 1 213 ? 0.629 1.110 5.100 1.00 91.25 213 LEU A C 1
ATOM 1562 O O . LEU A 1 213 ? 1.482 1.540 4.319 1.00 91.25 213 LEU A O 1
ATOM 1566 N N . PHE A 1 214 ? -0.359 1.838 5.601 1.00 91.69 214 PHE A N 1
ATOM 1567 C CA . PHE A 1 214 ? -0.632 3.223 5.270 1.00 91.69 214 PHE A CA 1
ATOM 1568 C C . PHE A 1 214 ? -0.394 4.118 6.468 1.00 91.69 214 PHE A C 1
ATOM 1570 O O . PHE A 1 214 ? -0.714 3.767 7.607 1.00 91.69 214 PHE A O 1
ATOM 1577 N N . ARG A 1 215 ? 0.119 5.308 6.176 1.00 88.81 215 ARG A N 1
ATOM 1578 C CA . ARG A 1 215 ? 0.158 6.423 7.106 1.00 88.81 215 ARG A CA 1
ATOM 1579 C C . ARG A 1 215 ? -0.876 7.449 6.665 1.00 88.81 215 ARG A C 1
ATOM 1581 O O . ARG A 1 215 ? -0.841 7.900 5.523 1.00 88.8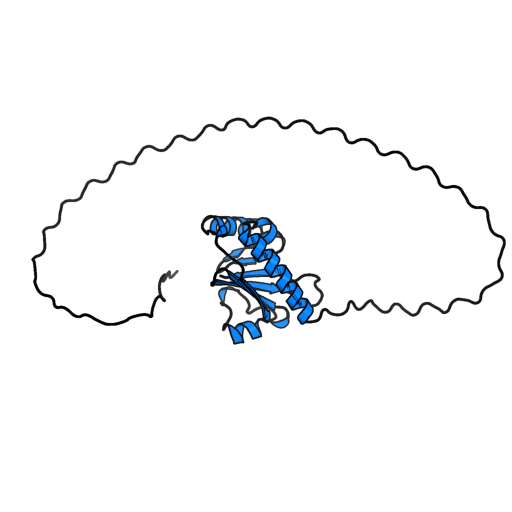1 215 ARG A O 1
ATOM 1588 N N . ALA A 1 216 ? -1.779 7.802 7.567 1.00 83.88 216 ALA A N 1
ATOM 1589 C CA . ALA A 1 216 ? -2.845 8.765 7.324 1.00 83.88 216 ALA A CA 1
ATOM 1590 C C . ALA A 1 216 ? -2.896 9.768 8.487 1.00 83.88 216 ALA A C 1
ATOM 1592 O O . ALA A 1 216 ? -3.779 9.671 9.343 1.00 83.88 216 ALA A O 1
ATOM 1593 N N . PRO A 1 217 ? -1.914 10.684 8.585 1.00 75.94 217 PRO A N 1
ATOM 1594 C CA . PRO A 1 217 ? -1.876 11.624 9.688 1.00 75.94 217 PRO A CA 1
ATOM 1595 C C . PRO A 1 217 ? -3.039 12.608 9.568 1.00 75.94 217 PRO A C 1
ATOM 1597 O O . PRO A 1 217 ? -3.399 13.069 8.481 1.00 75.94 217 PRO A O 1
ATOM 1600 N N . ARG A 1 218 ? -3.630 12.948 10.713 1.00 67.00 218 ARG A N 1
ATOM 1601 C CA . ARG A 1 218 ? -4.748 13.892 10.782 1.00 67.00 218 ARG A CA 1
ATOM 1602 C C . ARG A 1 218 ? -4.321 15.253 10.209 1.00 67.00 218 ARG A C 1
ATOM 1604 O O . ARG A 1 218 ? -3.508 15.943 10.819 1.00 67.00 218 ARG A O 1
ATOM 1611 N N . GLY A 1 219 ? -4.871 15.626 9.053 1.00 65.50 219 GLY A N 1
ATOM 1612 C CA . GLY A 1 219 ? -4.566 16.883 8.358 1.00 65.50 219 GLY A CA 1
ATOM 1613 C C . GLY A 1 219 ? -3.759 16.739 7.064 1.00 65.50 219 GLY A C 1
ATOM 1614 O O . GLY A 1 219 ? -3.607 17.733 6.359 1.00 65.50 219 GLY A O 1
ATOM 1615 N N . GLU A 1 220 ? -3.280 15.540 6.709 1.00 70.19 220 GLU A N 1
ATOM 1616 C CA . GLU A 1 220 ? -2.841 15.277 5.333 1.00 70.19 220 GLU A CA 1
ATOM 1617 C C . GLU A 1 220 ? -4.025 14.855 4.452 1.00 70.19 220 GLU A C 1
ATOM 1619 O O . GLU A 1 220 ? -4.928 14.148 4.911 1.00 70.19 220 GLU A O 1
ATOM 1624 N N . PRO A 1 221 ? -4.030 15.267 3.173 1.00 67.56 221 PRO A N 1
ATOM 1625 C CA . PRO A 1 221 ? -5.160 15.030 2.283 1.00 67.56 221 PRO A CA 1
ATOM 1626 C C . PRO A 1 221 ? -5.309 13.558 1.871 1.00 67.56 221 PRO A C 1
ATOM 1628 O O . PRO A 1 221 ? -6.433 13.109 1.620 1.00 67.56 221 PRO A O 1
ATOM 1631 N N . LEU A 1 222 ? -4.206 12.803 1.803 1.00 77.88 222 LEU A N 1
ATOM 1632 C CA . LEU A 1 222 ? -4.162 11.457 1.229 1.00 77.88 222 LEU A CA 1
ATOM 1633 C C . LEU A 1 222 ? -3.353 10.494 2.113 1.00 77.88 222 LEU A C 1
ATOM 1635 O O . LEU A 1 222 ? -2.288 10.869 2.607 1.00 77.88 222 LEU A O 1
ATOM 1639 N N . PRO A 1 223 ? -3.843 9.260 2.332 1.00 85.25 223 PRO A N 1
ATOM 1640 C CA . PRO A 1 223 ? -3.072 8.231 3.008 1.00 85.25 223 PRO A CA 1
ATOM 1641 C C . PRO A 1 223 ? -1.988 7.692 2.070 1.00 85.25 223 PRO A C 1
ATOM 1643 O O . PRO A 1 223 ? -2.282 7.308 0.944 1.00 85.25 223 PRO A O 1
ATOM 1646 N N . HIS A 1 224 ? -0.753 7.589 2.554 1.00 89.19 224 HIS A N 1
ATOM 1647 C CA . HIS A 1 224 ? 0.364 7.090 1.748 1.00 89.19 224 HIS A CA 1
ATOM 1648 C C . HIS A 1 224 ? 0.827 5.725 2.248 1.00 89.19 224 HIS A C 1
ATOM 1650 O O . HIS A 1 224 ? 1.032 5.526 3.452 1.00 89.19 224 HIS A O 1
ATOM 1656 N N . ALA A 1 225 ? 1.017 4.783 1.325 1.00 90.44 225 ALA A N 1
ATOM 1657 C CA . ALA A 1 225 ? 1.588 3.483 1.650 1.00 90.44 225 ALA A CA 1
ATOM 1658 C C . ALA A 1 225 ? 3.094 3.617 1.901 1.00 90.44 225 ALA A C 1
ATOM 1660 O O . ALA A 1 225 ? 3.787 4.305 1.159 1.00 90.44 225 ALA A O 1
ATOM 1661 N N . PHE A 1 226 ? 3.617 2.949 2.925 1.00 90.00 226 PHE A N 1
ATOM 1662 C CA . PHE A 1 226 ? 5.051 2.988 3.253 1.00 90.00 226 PHE A CA 1
ATOM 1663 C C . PHE A 1 226 ? 5.659 1.598 3.463 1.00 90.00 226 PHE A C 1
ATOM 1665 O O . PHE A 1 226 ? 6.881 1.473 3.571 1.00 90.00 226 PHE A O 1
ATOM 1672 N N . ALA A 1 227 ? 4.834 0.549 3.532 1.00 88.38 227 ALA A N 1
ATOM 1673 C CA . ALA A 1 227 ? 5.327 -0.815 3.609 1.00 88.38 227 ALA A CA 1
ATOM 1674 C C . ALA A 1 227 ? 4.380 -1.838 2.970 1.00 88.38 227 ALA A C 1
ATOM 1676 O O . ALA A 1 227 ? 3.167 -1.630 2.934 1.00 88.38 227 ALA A O 1
ATOM 1677 N N . TYR A 1 228 ? 4.950 -2.952 2.509 1.00 88.62 228 TYR A N 1
ATOM 1678 C CA . TYR A 1 228 ? 4.249 -4.085 1.904 1.00 88.62 228 TYR A CA 1
ATOM 1679 C C . TYR A 1 228 ? 4.807 -5.419 2.413 1.00 88.62 228 TYR A C 1
ATOM 1681 O O . TYR A 1 228 ? 6.030 -5.569 2.539 1.00 88.62 228 TYR A O 1
ATOM 1689 N N . THR A 1 229 ? 3.920 -6.390 2.653 1.00 85.69 229 THR A N 1
ATOM 1690 C CA . THR A 1 229 ? 4.283 -7.797 2.871 1.00 85.69 229 THR A CA 1
ATOM 1691 C C . THR A 1 229 ? 3.222 -8.780 2.343 1.00 85.69 229 THR A C 1
ATOM 1693 O O . THR A 1 229 ? 2.043 -8.454 2.405 1.00 85.69 229 THR A O 1
ATOM 1696 N N . ASP A 1 230 ? 3.616 -9.952 1.841 1.00 82.38 230 ASP A N 1
ATOM 1697 C CA . ASP A 1 230 ? 2.788 -11.056 1.295 1.00 82.38 230 ASP A CA 1
ATOM 1698 C C . ASP A 1 230 ? 3.180 -12.430 1.883 1.00 82.38 230 ASP A C 1
ATOM 1700 O O . ASP A 1 230 ? 4.365 -12.621 2.254 1.00 82.38 230 ASP A O 1
#

Organism: Stigmatella aurantiaca (strain DW4/3-1) (NCBI:txid378806)

Radius of gyration: 33.01 Å; chains: 1; bounding box: 66×118×57 Å

Foldseek 3Di:
DDDDDDDDDPDDDDDDDDDDDDDDDDDDDDDDDDDDDDDDDDDDDDDDDDDDDDDDDDDDDDDDDDDDDDDDDDDDDDDDDDDDDPDPDPDDPPPPPFQDPVNQQVQVQVVVVVLLVCVLVLNLLVNLVQADPQAAEALDTRGHSVVSNVVSSVVSVVDNSVPKDWPGKDKDQQVVCCVPVNHDPVSRVCPVPDSVQKIWIWIQIVNDTKIWIWGHDRPDPHIHTRYIDD